Protein AF-A0A4Q1UTI8-F1 (afdb_monomer)

Radius of gyration: 22.08 Å; Cα contacts (8 Å, |Δi|>4): 426; chains: 1; bounding box: 48×39×61 Å

Organism: NCBI:txid1777866

pLDDT: mean 73.88, std 18.94, range [27.61, 97.88]

Secondary structure (DSSP, 8-state):
-PPP-EEEPPPEEEEEEEEEPPPEEEEE-SSTTSPPEEEEEEEEEEEEEEEEEEEESSBSS--EEEEETTEEP-TT-SEEEEEEEEEES-TTTTT--EEEEEEEEEEEETTEEEEEE---EEEEEEEEEEEE-SPBPGGG-S----EEEEEEEE--EEEEEPHHHHHHHHHHHHHHTTT--HHHHHSS---TTHHHHHHHHHHHHHHHHHHH-HHHHHHHHHHHHHHHT--HHHHH-----

Solvent-accessible surface area (backbone atoms only — not comparable to full-atom values): 13690 Å² total; per-residue (Å²): 135,80,77,26,39,44,43,71,51,86,70,46,75,50,74,44,79,74,47,68,54,71,79,42,78,42,81,47,55,67,31,94,90,46,76,70,41,79,35,45,33,29,42,40,31,19,37,37,40,39,38,42,36,61,47,70,44,52,48,77,78,73,41,72,48,44,25,52,67,86,40,74,62,57,84,90,50,56,61,48,79,44,78,33,56,32,28,51,57,45,86,90,55,60,83,52,72,43,81,43,78,40,64,35,37,41,48,74,55,92,60,28,46,38,38,31,37,60,58,70,24,34,32,36,58,45,42,36,36,43,30,57,74,58,66,67,35,85,93,35,72,83,80,48,55,51,56,37,74,50,77,48,79,46,67,16,24,43,78,48,67,32,68,74,43,53,54,44,29,52,51,40,48,75,76,41,61,94,75,58,51,62,46,78,74,67,72,47,87,88,58,92,61,59,62,62,54,49,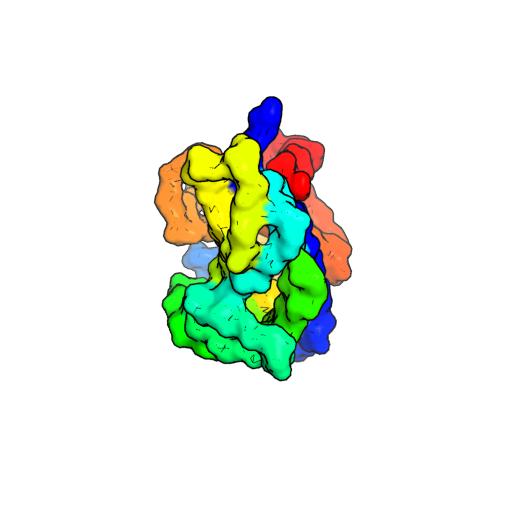44,53,54,48,46,54,54,36,56,52,22,55,78,75,39,49,70,58,24,52,52,52,49,53,49,50,32,66,74,65,75,43,53,74,62,70,63,68,60,72,87,80,129

Sequence (241 aa):
MGEAAIQFAPAQMSSTVTYTTDWEWVYATPCRMFPENSYAQRSHLKSTKVVLAALSQGYEAPGYVWTINDVAVDPEQISMEVSVNVRSGDPGLGRQFRSESITVKYRIIDNRLEFESDAPYSEFSLSVSATVSETLTAAAASTPARSVSTDVTFQNAEIEWSLSYLEKMVQCWREHIYQWTPEDMFGIPTGNGAVAVKIRQFKQLHDHLLGTNPELAETLTREVLKLGNITRDDLFAQPGL

Mean predicted aligned error: 12.44 Å

Nearest PDB structures (foldseek):
  7kzw-assembly1_A  TM=4.340E-01  e=9.675E-02  Francisella tularensis subsp. tularensis SCHU S4
  4b5z-assembly1_A  TM=3.253E-01  e=6.561E-01  Staphylococcus aureus subsp. aureus NCTC 8325
  8hdr-assembly1_G  TM=2.809E-01  e=3.358E+00  uncultured cyanophage

Foldseek 3Di:
DDAWEKDKDPKDKDKDQPDKADWDWDFDDLAPPDDTDIWIKIKGFIKMKMKIFMDTPQFDQWDKFKDKQNHTDDQVDFKDWDWWFFAAPDNVRGDGTDTDIFIK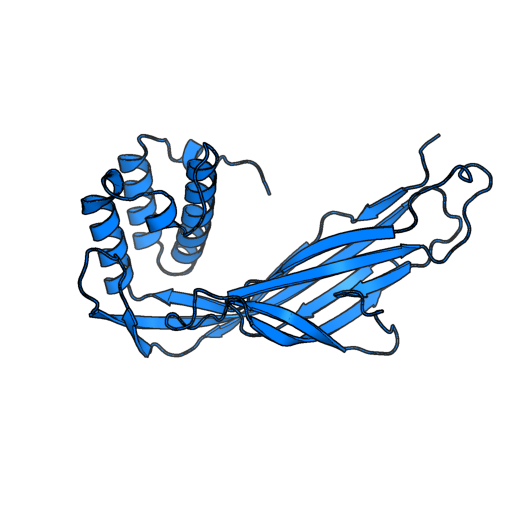GWHDDGRMIMIMGRPATQKIKIKMKIFTPGDGHPVNPPDYDRMDIDIDMDGRMDMDIDPVSLVNNLVNCVVPVVPDDLCNVPVDDDDPCSVVVVLVVLVVVLVVCVVPPNVVSVVSLVSCCVVVVHDSCRSVVDDDD

Structure (mmCIF, N/CA/C/O backbone):
data_AF-A0A4Q1UTI8-F1
#
_entry.id   AF-A0A4Q1UTI8-F1
#
loop_
_atom_site.group_PDB
_atom_site.id
_atom_site.type_symbol
_atom_site.label_atom_id
_atom_site.label_alt_id
_atom_site.label_comp_id
_atom_site.label_asym_id
_atom_site.label_entity_id
_atom_site.label_seq_id
_atom_site.pdbx_PDB_ins_code
_atom_site.Cartn_x
_atom_site.Cartn_y
_atom_site.Cartn_z
_atom_site.occupancy
_atom_site.B_iso_or_equiv
_atom_site.auth_seq_id
_atom_site.auth_comp_id
_atom_site.auth_asym_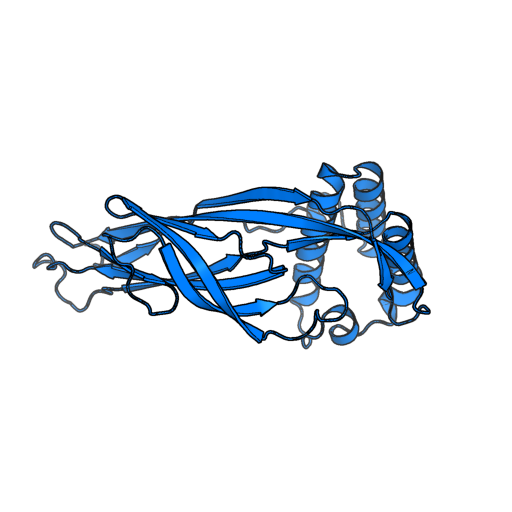id
_atom_site.auth_atom_id
_atom_site.pdbx_PDB_model_num
ATOM 1 N N . MET A 1 1 ? -9.714 20.663 30.685 1.00 40.31 1 MET A N 1
ATOM 2 C CA . MET A 1 1 ? -10.588 19.501 30.429 1.00 40.31 1 MET A CA 1
ATOM 3 C C . MET A 1 1 ? -10.583 19.307 28.926 1.00 40.31 1 MET A C 1
ATOM 5 O O . MET A 1 1 ? -10.848 20.282 28.237 1.00 40.31 1 MET A O 1
ATOM 9 N N . GLY A 1 2 ? -10.103 18.160 28.442 1.00 49.84 2 GLY A N 1
ATOM 10 C CA . GLY A 1 2 ? -9.939 17.901 27.007 1.00 49.84 2 GLY A CA 1
ATOM 11 C C . GLY A 1 2 ? -11.272 17.549 26.352 1.00 49.84 2 GLY A C 1
ATOM 12 O O . GLY A 1 2 ? -12.115 16.923 26.993 1.00 49.84 2 GLY A O 1
ATOM 13 N N . GLU A 1 3 ? -11.465 17.983 25.110 1.00 53.16 3 GLU A N 1
ATOM 14 C CA . GLU A 1 3 ? -12.600 17.587 24.274 1.00 53.16 3 GLU A CA 1
ATOM 15 C C . GLU A 1 3 ? -12.607 16.063 24.093 1.00 53.16 3 GLU A C 1
ATOM 17 O O . GLU A 1 3 ? -11.551 15.446 23.930 1.00 53.16 3 GLU A O 1
ATOM 22 N N . ALA A 1 4 ? -13.787 15.436 24.137 1.00 56.69 4 ALA A N 1
ATOM 23 C CA . ALA A 1 4 ? -13.886 14.033 23.765 1.00 56.69 4 ALA A CA 1
ATOM 24 C C . ALA A 1 4 ? -13.601 13.894 22.265 1.00 56.69 4 ALA A C 1
ATOM 26 O O . ALA A 1 4 ? -14.263 14.499 21.421 1.00 56.69 4 ALA A O 1
ATOM 27 N N . ALA A 1 5 ? -12.583 13.100 21.956 1.00 78.50 5 ALA A N 1
ATOM 28 C CA . ALA A 1 5 ? -12.058 12.922 20.616 1.00 78.50 5 ALA A CA 1
ATOM 29 C C . ALA A 1 5 ? -11.676 11.459 20.421 1.00 78.50 5 ALA A C 1
ATOM 31 O O . ALA A 1 5 ? -11.167 10.812 21.341 1.00 78.50 5 ALA A O 1
ATOM 32 N N . ILE A 1 6 ? -11.920 10.954 19.217 1.00 88.56 6 ILE A N 1
ATOM 33 C CA . ILE A 1 6 ? -11.347 9.709 18.722 1.00 88.56 6 ILE A CA 1
ATOM 34 C C . ILE A 1 6 ? -10.259 10.055 17.704 1.00 88.56 6 ILE A C 1
ATOM 36 O O . ILE A 1 6 ? -10.435 10.943 16.872 1.00 88.56 6 ILE A O 1
ATOM 40 N N . GLN A 1 7 ? -9.130 9.362 17.781 1.00 90.50 7 GLN A N 1
ATOM 41 C CA . GLN A 1 7 ? -8.026 9.492 16.837 1.00 90.50 7 GLN A CA 1
ATOM 42 C C . GLN A 1 7 ? -7.372 8.133 16.598 1.00 90.50 7 GLN A C 1
ATOM 44 O O . GLN A 1 7 ? -7.461 7.239 17.442 1.00 90.50 7 GLN A O 1
ATOM 49 N N . PHE A 1 8 ? -6.669 7.988 15.478 1.00 90.81 8 PHE A N 1
ATOM 50 C CA . PHE A 1 8 ? -5.761 6.863 15.296 1.00 90.81 8 PHE A CA 1
ATOM 51 C C . PHE A 1 8 ? -4.411 7.153 15.953 1.00 90.81 8 PHE A C 1
ATOM 53 O O . PHE A 1 8 ? -3.877 8.258 15.855 1.00 90.81 8 PHE A O 1
ATOM 60 N N . ALA A 1 9 ? -3.841 6.146 16.614 1.00 90.38 9 ALA A N 1
ATOM 61 C CA . ALA A 1 9 ? -2.404 6.117 16.855 1.00 90.38 9 ALA A CA 1
ATOM 62 C C . ALA A 1 9 ? -1.650 6.045 15.506 1.00 90.38 9 ALA A C 1
ATOM 64 O O . ALA A 1 9 ? -2.252 5.642 14.506 1.00 90.38 9 ALA A O 1
ATOM 65 N N . PRO A 1 10 ? -0.347 6.389 15.455 1.00 86.69 10 PRO A N 1
ATOM 66 C CA . PRO A 1 10 ? 0.449 6.219 14.242 1.00 86.69 10 PRO A CA 1
ATOM 67 C C . PRO A 1 10 ? 0.304 4.802 13.678 1.00 86.69 10 PRO A C 1
ATOM 69 O O . PRO A 1 10 ? 0.521 3.820 14.394 1.00 86.69 10 PRO A O 1
ATOM 72 N N . ALA A 1 11 ? -0.097 4.708 12.410 1.00 85.00 11 ALA A N 1
ATOM 73 C CA . ALA A 1 11 ? -0.292 3.432 11.739 1.00 85.00 11 ALA A CA 1
ATOM 74 C C . ALA A 1 11 ? 1.035 2.669 11.663 1.00 85.00 11 ALA A C 1
ATOM 76 O O . ALA A 1 11 ? 2.070 3.244 11.322 1.00 85.00 11 ALA A O 1
ATOM 77 N N . GLN A 1 12 ? 1.004 1.369 11.950 1.00 91.69 12 GLN A N 1
ATOM 78 C CA . GLN A 1 12 ? 2.148 0.496 11.696 1.00 91.69 12 GLN A CA 1
ATOM 79 C C . GLN A 1 12 ? 1.878 -0.286 10.420 1.00 91.69 12 GLN A C 1
ATOM 81 O O . GLN A 1 12 ? 0.837 -0.927 10.288 1.00 91.69 12 GLN A O 1
ATOM 86 N N . MET A 1 13 ? 2.821 -0.232 9.489 1.00 91.62 13 MET A N 1
ATOM 87 C CA . MET A 1 13 ? 2.717 -0.895 8.199 1.00 91.62 13 MET A CA 1
ATOM 88 C C . MET A 1 13 ? 3.995 -1.681 7.942 1.00 91.62 13 MET A C 1
ATOM 90 O O . MET A 1 13 ? 5.099 -1.175 8.151 1.00 91.62 13 MET A O 1
ATOM 94 N N . SER A 1 14 ? 3.845 -2.919 7.491 1.00 89.12 14 SER A N 1
ATOM 95 C CA . SER A 1 14 ? 4.954 -3.744 7.035 1.00 89.12 14 SER A CA 1
ATOM 96 C C . SER A 1 14 ? 4.573 -4.467 5.754 1.00 89.12 14 SER A C 1
ATOM 98 O O . SER A 1 14 ? 3.444 -4.924 5.589 1.00 89.12 14 SER A O 1
ATOM 100 N N . SER A 1 15 ? 5.536 -4.593 4.850 1.00 86.81 15 SER A N 1
ATOM 101 C CA . SER A 1 15 ? 5.366 -5.317 3.594 1.00 86.81 15 SER A CA 1
ATOM 102 C C . SER A 1 15 ? 6.456 -6.368 3.474 1.00 86.81 15 SER A C 1
ATOM 104 O O . SER A 1 15 ? 7.622 -6.098 3.756 1.00 86.81 15 SER A O 1
ATOM 106 N N . THR A 1 16 ? 6.077 -7.571 3.060 1.00 88.75 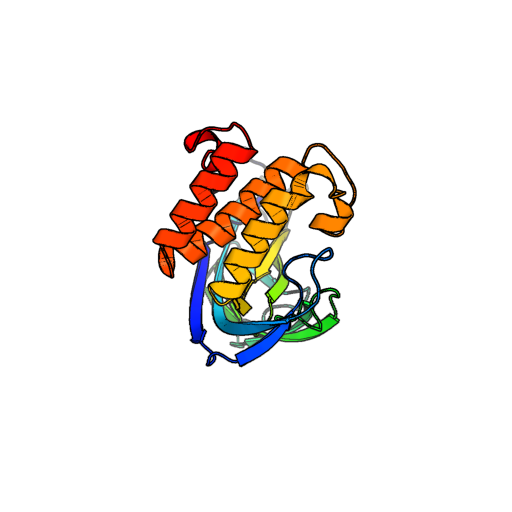16 THR A N 1
ATOM 107 C CA . THR A 1 16 ? 6.994 -8.698 2.860 1.00 88.75 16 THR A CA 1
ATOM 108 C C . THR A 1 16 ? 6.835 -9.216 1.445 1.00 88.75 16 THR A C 1
ATOM 110 O O . THR A 1 16 ? 5.713 -9.476 1.017 1.00 88.75 16 THR A O 1
ATOM 113 N N . VAL A 1 17 ? 7.944 -9.386 0.722 1.00 88.00 17 VAL A N 1
ATOM 114 C CA . VAL A 1 17 ? 7.928 -10.051 -0.587 1.00 88.00 17 VAL A CA 1
ATOM 115 C C . VAL A 1 17 ? 7.545 -11.512 -0.374 1.00 88.00 17 VAL A C 1
ATOM 117 O O . VAL A 1 17 ? 8.251 -12.250 0.311 1.00 88.00 17 VAL A O 1
ATOM 120 N N . THR A 1 18 ? 6.414 -11.918 -0.938 1.00 91.12 18 THR A N 1
ATOM 121 C CA . THR A 1 18 ? 5.892 -13.287 -0.854 1.00 91.12 18 THR A CA 1
ATOM 122 C C . THR A 1 18 ? 6.315 -14.116 -2.054 1.00 91.12 18 THR A C 1
ATOM 124 O O . THR A 1 18 ? 6.540 -15.318 -1.927 1.00 91.12 18 THR A O 1
ATOM 127 N N . TYR A 1 19 ? 6.452 -13.479 -3.217 1.00 88.00 19 TYR A N 1
ATOM 128 C CA . TYR A 1 19 ? 6.827 -14.141 -4.455 1.00 88.00 19 TYR A CA 1
ATOM 129 C C . TYR A 1 19 ? 7.576 -13.182 -5.378 1.00 88.00 19 TYR A C 1
ATOM 131 O O . TYR A 1 19 ? 7.309 -11.984 -5.407 1.00 88.00 19 TYR A O 1
ATOM 139 N N . THR A 1 20 ? 8.530 -13.709 -6.137 1.00 86.69 20 THR A N 1
ATOM 140 C CA . THR A 1 20 ? 9.220 -12.979 -7.204 1.00 86.69 20 THR A CA 1
ATOM 141 C C . THR A 1 20 ? 9.086 -13.797 -8.476 1.00 86.69 20 THR A C 1
ATOM 143 O O . THR A 1 20 ? 9.410 -14.984 -8.465 1.00 86.69 20 THR A O 1
ATOM 146 N N . THR A 1 21 ? 8.574 -13.182 -9.542 1.00 83.62 21 THR A N 1
ATOM 147 C CA . THR A 1 21 ? 8.450 -13.853 -10.839 1.00 83.62 21 THR A CA 1
ATOM 148 C C . THR A 1 21 ? 9.828 -14.081 -11.453 1.00 83.62 21 THR A C 1
ATOM 150 O O . THR A 1 21 ? 10.804 -13.403 -11.116 1.00 83.62 21 THR A O 1
ATOM 153 N N . ASP A 1 22 ? 9.896 -14.998 -12.413 1.00 88.88 22 ASP A N 1
ATOM 154 C CA . ASP A 1 22 ? 11.052 -15.077 -13.296 1.00 88.88 22 ASP A CA 1
ATOM 155 C C . ASP A 1 22 ? 11.183 -13.799 -14.136 1.00 88.88 22 ASP A C 1
ATOM 157 O O . ASP A 1 22 ? 10.235 -13.021 -14.290 1.00 88.88 22 ASP A O 1
ATOM 161 N N . TRP A 1 23 ? 12.385 -13.592 -14.672 1.00 88.62 23 TRP A N 1
ATOM 162 C CA . TRP A 1 23 ? 12.628 -12.548 -15.658 1.00 88.62 23 TRP A CA 1
ATOM 163 C C . TRP A 1 23 ? 11.864 -12.853 -16.946 1.00 88.62 23 TRP A C 1
ATOM 165 O O . TRP A 1 23 ? 12.050 -13.907 -17.556 1.00 88.62 23 TRP A O 1
ATOM 175 N N . GLU A 1 24 ? 11.069 -11.895 -17.396 1.00 87.25 24 GLU A N 1
ATOM 176 C CA . GLU A 1 24 ? 10.351 -11.928 -18.663 1.00 87.25 24 GLU A CA 1
ATOM 177 C C . GLU A 1 24 ? 10.767 -10.756 -19.548 1.00 87.25 24 GLU A C 1
ATOM 179 O O . GLU A 1 24 ? 11.116 -9.683 -19.060 1.00 87.25 24 GLU A O 1
ATOM 184 N N . TRP A 1 25 ? 10.736 -10.960 -20.861 1.00 88.19 25 TRP A N 1
ATOM 185 C CA . TRP A 1 25 ? 11.043 -9.916 -21.832 1.00 88.19 25 TRP A CA 1
ATOM 186 C C . TRP A 1 25 ? 9.760 -9.233 -22.279 1.00 88.19 25 TRP A C 1
ATOM 188 O O . TRP A 1 25 ? 8.865 -9.884 -22.816 1.00 88.19 25 TRP A O 1
ATOM 198 N N . VAL A 1 26 ? 9.702 -7.917 -22.101 1.00 80.88 26 VAL A N 1
ATOM 199 C CA . VAL A 1 26 ? 8.565 -7.089 -22.501 1.00 80.88 26 VAL A CA 1
ATOM 200 C C . VAL A 1 26 ? 9.033 -5.926 -23.362 1.00 80.88 26 VAL A C 1
ATOM 202 O O . VAL A 1 26 ? 10.144 -5.413 -23.208 1.00 80.88 26 VAL A O 1
ATOM 205 N N . TYR A 1 27 ? 8.170 -5.502 -24.280 1.00 82.75 27 TYR A N 1
ATOM 206 C CA . TYR A 1 27 ? 8.381 -4.268 -25.021 1.00 82.75 27 TYR A CA 1
ATOM 207 C C . TYR A 1 27 ? 8.011 -3.088 -24.130 1.00 82.75 27 TYR A C 1
ATOM 209 O O . TYR A 1 27 ? 6.902 -3.015 -23.604 1.00 82.75 27 TYR A O 1
ATOM 217 N N . ALA A 1 28 ? 8.971 -2.196 -23.916 1.00 75.56 28 ALA A N 1
ATOM 218 C CA . ALA A 1 28 ? 8.796 -1.033 -23.067 1.00 75.56 28 ALA A CA 1
ATOM 219 C C . ALA A 1 28 ? 9.581 0.158 -23.609 1.00 75.56 28 ALA A C 1
ATOM 221 O O . ALA A 1 28 ? 10.570 0.018 -24.337 1.00 75.56 28 ALA A O 1
ATOM 222 N N . THR A 1 29 ? 9.145 1.353 -23.217 1.00 77.88 29 THR A N 1
ATOM 223 C CA . THR A 1 29 ? 9.814 2.596 -23.581 1.00 77.88 29 THR A CA 1
ATOM 224 C C . THR A 1 29 ? 10.302 3.313 -22.318 1.00 77.88 29 THR A C 1
ATOM 226 O O . THR A 1 29 ? 9.525 4.017 -21.672 1.00 77.88 29 THR A O 1
ATOM 229 N N . PRO A 1 30 ? 11.591 3.170 -21.936 1.00 67.12 30 PRO A N 1
ATOM 230 C CA . PRO A 1 30 ? 12.158 3.880 -20.780 1.00 67.12 30 PRO A CA 1
ATOM 231 C C . PRO A 1 30 ? 12.111 5.410 -20.945 1.00 67.12 30 PRO A C 1
ATOM 233 O O . PRO A 1 30 ? 12.319 6.165 -20.000 1.00 67.12 30 PRO A O 1
ATOM 236 N N . CYS A 1 31 ? 11.845 5.876 -22.166 1.00 68.06 31 CYS A N 1
ATOM 237 C CA . CYS A 1 31 ? 11.763 7.268 -22.564 1.00 68.06 31 CYS A CA 1
ATOM 238 C C . CYS A 1 31 ? 10.750 7.396 -23.698 1.00 68.06 31 CYS A C 1
ATOM 240 O O . C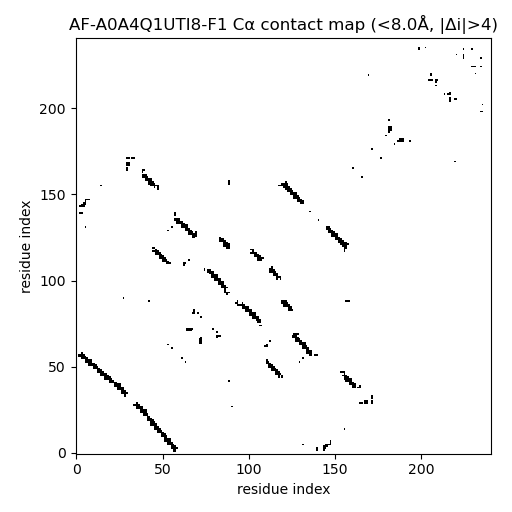YS A 1 31 ? 10.852 6.650 -24.665 1.00 68.06 31 CYS A O 1
ATOM 242 N N . ARG A 1 32 ? 9.821 8.358 -23.667 1.00 67.88 32 ARG A N 1
ATOM 243 C CA . ARG A 1 32 ? 8.911 8.582 -24.815 1.00 67.88 32 ARG A CA 1
ATOM 244 C C . ARG A 1 32 ? 9.637 9.026 -26.093 1.00 67.88 32 ARG A C 1
ATOM 246 O O . ARG A 1 32 ? 9.096 8.869 -27.178 1.00 67.88 32 ARG A O 1
ATOM 253 N N . MET A 1 33 ? 10.839 9.589 -25.950 1.00 67.44 33 MET A N 1
ATOM 254 C CA . MET A 1 33 ? 11.682 10.036 -27.066 1.00 67.44 33 MET A CA 1
ATOM 255 C C . MET A 1 33 ? 12.483 8.896 -27.699 1.00 67.44 33 MET A C 1
ATOM 257 O O . MET A 1 33 ? 13.022 9.063 -28.792 1.00 67.44 33 MET A O 1
ATOM 261 N N . PHE A 1 34 ? 12.605 7.759 -27.011 1.00 75.75 34 PHE A N 1
ATOM 262 C CA . PHE A 1 34 ? 13.333 6.604 -27.519 1.00 75.75 34 PHE A CA 1
ATOM 263 C C . PHE A 1 34 ? 12.361 5.633 -28.184 1.00 75.75 34 PHE A C 1
ATOM 265 O O . PHE A 1 34 ? 11.196 5.571 -27.791 1.00 75.75 34 PHE A O 1
ATOM 272 N N . PRO A 1 35 ? 12.816 4.876 -29.196 1.00 78.56 35 PRO A N 1
ATOM 273 C CA . PRO A 1 35 ? 12.015 3.790 -29.728 1.00 78.56 35 PRO A CA 1
ATOM 274 C C . PRO A 1 35 ? 11.764 2.746 -28.637 1.00 78.56 35 PRO A C 1
ATOM 276 O O . PRO A 1 35 ? 12.634 2.472 -27.803 1.00 78.56 35 PRO A O 1
ATOM 279 N N . GLU A 1 36 ? 10.581 2.141 -28.687 1.00 82.31 36 GLU A N 1
ATOM 280 C CA . GLU A 1 36 ? 10.262 0.973 -27.879 1.00 82.31 36 GLU A CA 1
ATOM 281 C C . GLU A 1 36 ? 11.256 -0.155 -28.184 1.00 82.31 36 GLU A C 1
ATOM 283 O O . GLU A 1 36 ? 11.641 -0.380 -29.336 1.00 82.31 36 GLU A O 1
ATOM 288 N N . ASN A 1 37 ? 11.704 -0.849 -27.141 1.00 85.19 37 ASN A N 1
ATOM 289 C CA . ASN A 1 37 ? 12.629 -1.966 -27.275 1.00 85.19 37 ASN A CA 1
ATOM 290 C C . ASN A 1 37 ? 12.273 -3.062 -26.267 1.00 85.19 37 ASN A C 1
ATOM 292 O O . ASN A 1 37 ? 11.485 -2.842 -25.347 1.00 85.19 37 ASN A O 1
ATOM 296 N N . SER A 1 38 ? 12.843 -4.246 -26.463 1.00 89.88 38 SER A N 1
ATOM 297 C CA . SER A 1 38 ? 12.668 -5.372 -25.558 1.00 89.88 38 SER A CA 1
ATOM 298 C C . SER A 1 38 ? 13.607 -5.237 -24.365 1.00 89.88 38 SER A C 1
ATOM 300 O O . SER A 1 38 ? 14.824 -5.111 -24.529 1.00 89.88 38 SER A O 1
ATOM 302 N N . TYR A 1 39 ? 13.036 -5.281 -23.168 1.00 83.62 39 TYR A N 1
ATOM 303 C CA . TYR A 1 39 ? 13.761 -5.244 -21.909 1.00 83.62 39 TYR A CA 1
ATOM 304 C C . TYR A 1 39 ? 13.253 -6.338 -20.986 1.00 83.62 39 TYR A C 1
ATOM 306 O O . TYR A 1 39 ? 12.069 -6.669 -20.996 1.00 83.62 39 TYR A O 1
ATOM 314 N N . ALA A 1 40 ? 14.148 -6.887 -20.170 1.00 83.31 40 ALA A N 1
ATOM 315 C CA . ALA A 1 40 ? 13.734 -7.839 -19.157 1.00 83.31 40 ALA A CA 1
ATOM 316 C C . ALA A 1 40 ? 13.157 -7.105 -17.934 1.00 83.31 40 ALA A C 1
ATOM 318 O O . ALA A 1 40 ? 13.707 -6.080 -17.513 1.00 83.31 40 ALA A O 1
ATOM 319 N N . GLN A 1 41 ? 12.080 -7.643 -17.369 1.00 79.94 41 GLN A N 1
ATOM 320 C CA . GLN A 1 41 ? 11.488 -7.250 -16.093 1.00 79.94 41 GLN A CA 1
ATOM 321 C C . GLN A 1 41 ? 11.153 -8.486 -15.252 1.00 79.94 41 GLN A C 1
ATOM 323 O O . GLN A 1 41 ? 11.069 -9.593 -15.776 1.00 79.94 41 GLN A O 1
ATOM 328 N N . ARG A 1 42 ? 10.917 -8.298 -13.959 1.00 78.38 42 ARG A N 1
ATOM 329 C CA . ARG A 1 42 ? 10.239 -9.264 -13.090 1.00 78.38 42 ARG A CA 1
ATOM 330 C C . ARG A 1 42 ? 9.398 -8.516 -12.067 1.00 78.38 42 ARG A C 1
ATOM 332 O O . ARG A 1 42 ? 9.644 -7.345 -11.799 1.00 78.38 42 ARG A O 1
ATOM 339 N N . SER A 1 43 ? 8.417 -9.184 -11.481 1.00 78.88 43 SER A N 1
ATOM 340 C CA . SER A 1 43 ? 7.558 -8.603 -10.455 1.00 78.88 43 SER A CA 1
ATOM 341 C C . SER A 1 43 ? 7.857 -9.193 -9.083 1.00 78.88 43 SER A C 1
ATOM 343 O O . SER A 1 43 ? 7.949 -10.411 -8.926 1.00 78.88 43 SER A O 1
ATOM 345 N N . HIS A 1 44 ? 7.942 -8.330 -8.077 1.00 79.38 44 HIS A N 1
ATOM 346 C CA . HIS A 1 44 ? 7.923 -8.694 -6.666 1.00 79.38 44 HIS A CA 1
ATOM 347 C C . HIS A 1 44 ? 6.514 -8.493 -6.134 1.00 79.38 44 HIS A C 1
ATOM 349 O O . HIS A 1 44 ? 6.037 -7.362 -5.999 1.00 79.38 44 HIS A O 1
ATOM 355 N N . LEU A 1 45 ? 5.856 -9.604 -5.830 1.00 85.38 45 LEU A N 1
ATOM 356 C CA . LEU A 1 45 ? 4.562 -9.606 -5.176 1.00 85.38 45 LEU A CA 1
ATOM 357 C C . LEU A 1 45 ? 4.778 -9.586 -3.667 1.00 85.38 45 LEU A C 1
ATOM 359 O O . LEU A 1 45 ? 5.632 -10.303 -3.135 1.00 85.38 45 LEU A O 1
ATOM 363 N N . LYS A 1 46 ? 4.022 -8.737 -2.983 1.00 86.19 46 LYS A N 1
ATOM 364 C CA . LYS A 1 46 ? 4.131 -8.506 -1.548 1.00 86.19 46 LYS A CA 1
ATOM 365 C C . LYS A 1 46 ? 2.803 -8.800 -0.872 1.00 86.19 46 LYS A C 1
ATOM 367 O O . LYS A 1 46 ? 1.740 -8.544 -1.431 1.00 86.19 46 LYS A O 1
ATOM 372 N N . SER A 1 47 ? 2.892 -9.270 0.364 1.00 92.81 47 SER A N 1
ATOM 373 C CA . SER A 1 47 ? 1.807 -9.127 1.323 1.00 92.81 47 SER A CA 1
ATOM 374 C C . SER A 1 47 ? 2.112 -7.939 2.221 1.00 92.81 47 SER A C 1
ATOM 376 O O . SER A 1 47 ? 3.239 -7.791 2.710 1.00 92.81 47 SER A O 1
ATOM 378 N N . THR A 1 48 ? 1.116 -7.087 2.421 1.00 93.00 48 THR A N 1
ATOM 379 C CA . THR A 1 48 ? 1.227 -5.906 3.270 1.00 93.00 48 THR A CA 1
ATOM 380 C C . THR A 1 48 ? 0.264 -6.030 4.429 1.00 93.00 48 THR A C 1
ATOM 382 O O . THR A 1 48 ? -0.941 -6.182 4.227 1.00 93.00 48 THR A O 1
ATOM 385 N N . LYS A 1 49 ? 0.806 -5.913 5.640 1.00 97.25 49 LYS A N 1
ATOM 386 C CA . LYS A 1 49 ? 0.069 -5.890 6.895 1.00 97.25 49 LYS A CA 1
ATOM 387 C C . LYS A 1 49 ? 0.029 -4.470 7.446 1.00 97.25 49 LYS A C 1
ATOM 389 O O . LYS A 1 49 ? 1.041 -3.770 7.485 1.00 97.25 49 LYS A O 1
ATOM 394 N N . VAL A 1 50 ? -1.143 -4.080 7.922 1.00 96.94 50 VAL A N 1
ATOM 395 C CA . VAL A 1 50 ? -1.421 -2.786 8.534 1.00 96.94 50 VAL A CA 1
ATOM 396 C C . VAL A 1 50 ? -2.030 -3.014 9.909 1.00 96.94 50 VAL A C 1
ATOM 398 O O . VAL A 1 50 ? -2.857 -3.904 10.115 1.00 96.94 50 VAL A O 1
ATOM 401 N N . VAL A 1 51 ? -1.614 -2.191 10.862 1.00 96.94 51 VAL A N 1
ATOM 402 C CA . VAL A 1 51 ? -2.133 -2.174 12.221 1.00 96.94 51 VAL A CA 1
ATOM 403 C C . VAL A 1 51 ? -2.577 -0.755 12.548 1.00 96.94 51 VAL A C 1
ATOM 405 O O . VAL A 1 51 ? -1.763 0.173 12.568 1.00 96.94 51 VAL A O 1
ATOM 408 N N . LEU A 1 52 ? -3.871 -0.600 12.822 1.00 96.25 52 LEU A N 1
ATOM 409 C CA . LEU A 1 52 ? -4.480 0.648 13.273 1.00 96.25 52 LEU A CA 1
ATOM 410 C C . LEU A 1 52 ? -5.020 0.467 14.686 1.00 96.25 52 LEU A C 1
ATOM 412 O O . LEU A 1 52 ? -5.691 -0.520 14.976 1.00 96.25 52 LEU A O 1
ATOM 416 N N . ALA A 1 53 ? -4.748 1.431 15.562 1.00 95.69 53 ALA A N 1
ATOM 417 C CA . ALA A 1 53 ? -5.296 1.461 16.913 1.00 95.69 53 ALA A CA 1
ATOM 418 C C . ALA A 1 53 ? -6.102 2.744 17.113 1.00 95.69 53 ALA A C 1
ATOM 420 O O . ALA A 1 53 ? -5.583 3.844 16.906 1.00 95.69 53 ALA A O 1
ATOM 421 N N . ALA A 1 54 ? -7.364 2.599 17.510 1.00 93.19 54 ALA A N 1
ATOM 422 C CA . ALA A 1 54 ? -8.228 3.717 17.850 1.00 93.19 54 ALA A CA 1
ATOM 423 C C . ALA A 1 54 ? -8.003 4.120 19.313 1.00 93.19 54 ALA A C 1
ATOM 425 O O . ALA A 1 54 ? -7.935 3.277 20.206 1.00 93.19 54 ALA A O 1
ATOM 426 N N . LEU A 1 55 ? -7.875 5.418 19.564 1.00 90.75 55 LEU A N 1
ATOM 427 C CA . LEU A 1 55 ? -7.739 5.995 20.896 1.00 90.75 55 LEU A CA 1
ATOM 428 C C . LEU A 1 55 ? -8.875 6.985 21.097 1.00 90.75 55 LEU A C 1
ATOM 430 O O . LEU A 1 55 ? -9.034 7.904 20.296 1.00 90.75 55 LEU A O 1
ATOM 434 N N . SER A 1 56 ? -9.646 6.819 22.167 1.00 87.81 56 SER A N 1
ATOM 435 C CA . SER A 1 56 ? -10.757 7.714 22.488 1.00 87.81 56 SER A CA 1
ATOM 436 C C . SER A 1 56 ? -10.610 8.310 23.883 1.00 87.81 56 SER A C 1
ATOM 438 O O . SER A 1 56 ? -10.356 7.587 24.845 1.00 87.81 56 SER A O 1
ATOM 440 N N . GLN A 1 57 ? -10.813 9.620 24.002 1.00 83.44 57 GLN A N 1
ATOM 441 C CA . GLN A 1 57 ? -10.828 10.339 25.279 1.00 83.44 57 GLN A CA 1
ATOM 442 C C . GLN A 1 57 ? -12.261 10.731 25.656 1.00 83.44 57 GLN A C 1
ATOM 444 O O . GLN A 1 57 ? -13.049 11.094 24.788 1.00 83.44 57 GLN A O 1
ATOM 449 N N . GLY A 1 58 ? -12.600 10.664 26.948 1.00 79.12 58 GLY A N 1
ATOM 450 C CA . GLY A 1 58 ? -13.913 11.075 27.473 1.00 79.12 58 GLY A CA 1
ATOM 451 C C . GLY A 1 58 ? -15.030 10.019 27.419 1.00 79.12 58 GLY A C 1
ATOM 452 O O . GLY A 1 58 ? -16.172 10.342 27.755 1.00 79.12 58 GLY A O 1
ATOM 453 N N . TYR A 1 59 ? -14.704 8.775 27.051 1.00 78.38 59 TYR A N 1
ATOM 454 C CA . TYR A 1 59 ? -15.603 7.611 27.057 1.00 78.38 59 TYR A CA 1
ATOM 455 C C . TYR A 1 59 ? -15.308 6.701 28.257 1.00 78.38 59 TYR A C 1
ATOM 457 O O . TYR A 1 59 ? -14.148 6.579 28.651 1.00 78.38 59 TYR A O 1
ATOM 465 N N . GLU A 1 60 ? -16.341 6.085 28.838 1.00 76.88 60 GLU A N 1
ATOM 466 C CA . GLU A 1 60 ? -16.214 5.308 30.085 1.00 76.88 60 GLU A CA 1
ATOM 467 C C . GLU A 1 60 ? -15.590 3.917 29.881 1.00 76.88 60 GLU A C 1
ATOM 469 O O . GLU A 1 60 ? -14.740 3.531 30.683 1.00 76.88 60 GLU A O 1
ATOM 474 N N . ALA A 1 61 ? -15.941 3.188 28.814 1.00 80.19 61 ALA A N 1
ATOM 475 C CA . ALA A 1 61 ? -15.391 1.855 28.530 1.00 80.19 61 ALA A CA 1
ATOM 476 C C . ALA A 1 61 ? -15.240 1.558 27.015 1.00 80.19 61 ALA A C 1
ATOM 478 O O . ALA A 1 61 ? -15.589 0.483 26.554 1.00 80.19 61 ALA A O 1
ATOM 479 N N . PRO A 1 62 ? -14.667 2.473 26.216 1.00 82.56 62 PRO A N 1
ATOM 480 C CA . PRO A 1 62 ? -14.863 2.548 24.765 1.00 82.56 62 PRO A CA 1
ATOM 481 C C . PRO 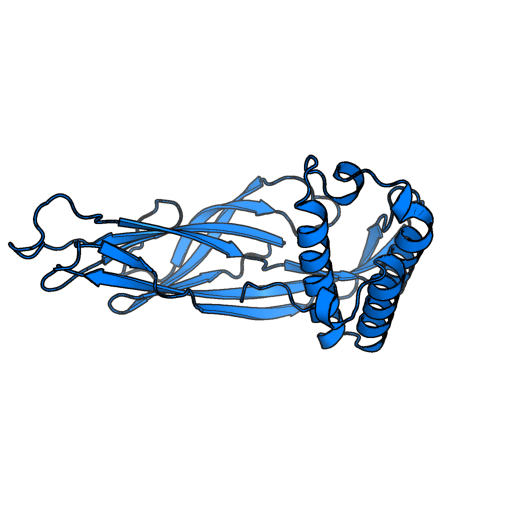A 1 62 ? -14.772 1.213 24.000 1.00 82.56 62 PRO A C 1
ATOM 483 O O . PRO A 1 62 ? -13.707 0.605 23.900 1.00 82.56 62 PRO A O 1
ATOM 486 N N . GLY A 1 63 ? -15.885 0.836 23.368 1.00 87.56 63 GLY A N 1
ATOM 487 C CA . GLY A 1 63 ? -15.956 -0.164 22.303 1.00 87.56 63 GLY A CA 1
ATOM 488 C C . GLY A 1 63 ? -15.869 0.480 20.918 1.00 87.56 63 GLY A C 1
ATOM 489 O O . GLY A 1 63 ? -16.249 1.641 20.743 1.00 87.56 63 GLY A O 1
ATOM 490 N N . TYR A 1 64 ? -15.382 -0.268 19.924 1.00 91.38 64 TYR A N 1
ATOM 491 C CA . TYR A 1 64 ? -15.181 0.235 18.562 1.00 91.38 64 TYR A CA 1
ATOM 492 C C . TYR A 1 64 ? -15.853 -0.656 17.522 1.00 91.38 64 TYR A C 1
ATOM 494 O O . TYR A 1 64 ? -15.687 -1.874 17.523 1.00 91.38 64 TYR A O 1
ATOM 502 N N . VAL A 1 65 ? -16.564 -0.023 16.595 1.00 93.19 65 VAL A N 1
ATOM 503 C CA . VAL A 1 65 ? -17.029 -0.626 15.347 1.00 93.19 65 VAL A CA 1
ATOM 504 C C . VAL A 1 65 ? -16.086 -0.183 14.240 1.00 93.19 65 VAL A C 1
ATOM 506 O O . VAL A 1 65 ? -15.871 1.015 14.051 1.00 93.19 65 VAL A O 1
ATOM 509 N N . TRP A 1 66 ? -15.529 -1.150 13.521 1.00 96.06 66 TRP A N 1
ATOM 510 C CA . TRP A 1 66 ? -14.591 -0.916 12.430 1.00 96.06 66 TRP A CA 1
ATOM 511 C C . TRP A 1 66 ? -15.276 -1.081 11.078 1.00 96.06 66 TRP A C 1
ATOM 513 O O . TRP A 1 66 ? -16.118 -1.964 10.910 1.00 96.06 66 TRP A O 1
ATOM 523 N N . THR A 1 67 ? -14.883 -0.267 10.103 1.00 96.56 67 THR A N 1
ATOM 524 C CA . THR A 1 67 ? -15.282 -0.440 8.702 1.00 96.56 67 THR A CA 1
ATOM 525 C C . THR A 1 67 ? -14.065 -0.382 7.789 1.00 96.56 67 THR A C 1
ATOM 527 O O . THR A 1 67 ? -13.163 0.425 8.018 1.00 96.56 67 THR A O 1
ATOM 530 N N . ILE A 1 68 ? -14.071 -1.179 6.721 1.00 96.44 68 ILE A N 1
ATOM 531 C CA . ILE A 1 68 ? -13.125 -1.088 5.599 1.00 96.44 68 ILE A CA 1
ATOM 532 C C . ILE A 1 68 ? -13.947 -0.838 4.331 1.00 96.44 68 ILE A C 1
ATOM 534 O O . ILE A 1 68 ? -14.845 -1.618 4.024 1.00 96.44 68 ILE A O 1
ATOM 538 N N . ASN A 1 69 ? -13.662 0.251 3.615 1.00 93.62 69 ASN A N 1
ATOM 539 C CA . ASN A 1 69 ? -14.438 0.743 2.469 1.00 93.62 69 ASN A CA 1
ATOM 540 C C . ASN A 1 69 ? -15.948 0.757 2.745 1.00 93.62 69 ASN A C 1
ATOM 542 O O . ASN A 1 69 ? -16.734 0.188 1.993 1.00 93.62 69 ASN A O 1
ATOM 546 N N . ASP A 1 70 ? -16.332 1.362 3.872 1.00 89.38 70 ASP A N 1
ATOM 547 C CA . ASP A 1 70 ? -17.719 1.465 4.351 1.00 89.38 70 ASP A CA 1
ATOM 548 C C . ASP A 1 70 ? -18.424 0.126 4.649 1.00 89.38 70 ASP A C 1
ATOM 550 O O . ASP A 1 70 ? -19.593 0.108 5.038 1.00 89.38 70 ASP A O 1
ATOM 554 N N . VAL A 1 71 ? -17.722 -1.006 4.547 1.00 93.81 71 VAL A N 1
ATOM 555 C CA . VAL A 1 71 ? -18.233 -2.321 4.938 1.00 93.81 71 VAL A CA 1
ATOM 556 C C . VAL A 1 71 ? -17.831 -2.599 6.382 1.00 93.81 71 VAL A C 1
ATOM 558 O O . VAL A 1 71 ? -16.653 -2.528 6.736 1.00 93.81 71 VAL A O 1
ATOM 561 N N . ALA A 1 72 ? -18.815 -2.906 7.229 1.00 93.75 72 ALA A N 1
ATOM 562 C CA . ALA A 1 72 ? -18.576 -3.252 8.625 1.00 93.75 72 ALA A CA 1
ATOM 563 C C . ALA A 1 72 ? -17.729 -4.526 8.736 1.00 93.75 72 ALA A C 1
ATOM 565 O O . ALA A 1 72 ? -18.014 -5.537 8.095 1.00 93.75 72 ALA A O 1
ATOM 566 N N . VAL A 1 73 ? -16.693 -4.456 9.565 1.00 94.88 73 VAL A N 1
ATOM 567 C CA . VAL A 1 73 ? -15.833 -5.592 9.888 1.00 94.88 73 VAL A CA 1
ATOM 568 C C . VAL A 1 73 ? -16.574 -6.475 10.887 1.00 94.88 73 VAL A C 1
ATOM 570 O O . VAL A 1 73 ? -16.965 -6.006 11.956 1.00 94.88 73 VAL A O 1
ATOM 573 N N . ASP A 1 74 ? -16.765 -7.744 10.541 1.00 93.56 74 ASP A N 1
ATOM 574 C CA . ASP A 1 74 ? -17.416 -8.733 11.398 1.00 93.56 74 ASP A CA 1
ATOM 575 C C . ASP A 1 74 ? -16.368 -9.393 12.313 1.00 93.56 74 ASP A C 1
ATOM 577 O O . ASP A 1 74 ? -15.489 -10.095 11.811 1.00 93.56 74 ASP A O 1
ATOM 581 N N . PRO A 1 75 ? -16.424 -9.209 13.646 1.00 90.81 75 PRO A N 1
ATOM 582 C CA . PRO A 1 75 ? -15.449 -9.802 14.562 1.00 90.81 75 PRO A CA 1
ATOM 583 C C . PRO A 1 75 ? -15.397 -11.338 14.530 1.00 90.81 75 PRO A C 1
ATOM 585 O O . PRO A 1 75 ? -14.411 -11.913 14.994 1.00 90.81 75 PRO A O 1
ATOM 588 N N . GLU A 1 76 ? -16.442 -12.003 14.025 1.00 92.56 76 GLU A N 1
ATOM 589 C CA . GLU A 1 76 ? -16.518 -13.465 13.925 1.00 92.56 76 GLU A CA 1
ATOM 590 C C . GLU A 1 76 ? -15.863 -14.013 12.645 1.00 92.56 76 GLU A C 1
ATOM 592 O O . GLU A 1 76 ? -15.611 -15.217 12.536 1.00 92.56 76 GLU A O 1
ATOM 597 N N . GLN A 1 77 ? -15.545 -13.142 11.685 1.00 93.62 77 GLN A N 1
ATOM 598 C CA . GLN A 1 77 ? -14.886 -13.496 10.431 1.00 93.62 77 GLN A CA 1
ATOM 599 C C . GLN A 1 77 ? -13.389 -13.167 10.463 1.00 93.62 77 GLN A C 1
ATOM 601 O O . GLN A 1 77 ? -12.889 -12.425 11.305 1.00 93.62 77 GLN A O 1
ATOM 606 N N . ILE A 1 78 ? -12.652 -13.753 9.517 1.00 94.56 78 ILE A N 1
ATOM 607 C CA . ILE A 1 78 ? -11.196 -13.572 9.375 1.00 94.56 78 ILE A CA 1
ATOM 608 C C . ILE A 1 78 ? -10.802 -12.887 8.063 1.00 94.56 78 ILE A C 1
ATOM 610 O O . ILE A 1 78 ? -9.623 -12.625 7.820 1.00 94.56 78 ILE A O 1
ATOM 614 N N . SER A 1 79 ? -11.774 -12.637 7.187 1.00 96.75 79 SER A N 1
ATOM 615 C CA . SER A 1 79 ? -11.561 -12.015 5.885 1.00 96.75 79 SER A CA 1
ATOM 616 C C . SER A 1 79 ? -12.845 -11.408 5.339 1.00 96.75 79 SER A C 1
ATOM 618 O O . SER A 1 79 ? -13.933 -11.875 5.663 1.00 96.75 79 SER A O 1
ATOM 620 N N . MET A 1 80 ? -12.712 -10.418 4.463 1.00 96.31 80 MET A N 1
ATOM 621 C CA . MET A 1 80 ? -13.808 -9.818 3.703 1.00 96.31 80 MET A CA 1
ATOM 622 C C . MET A 1 80 ? -13.374 -9.527 2.270 1.00 96.31 80 MET A C 1
ATOM 624 O O . MET A 1 80 ? -12.193 -9.304 2.007 1.00 96.31 80 MET A O 1
ATOM 628 N N . GLU A 1 81 ? -14.348 -9.48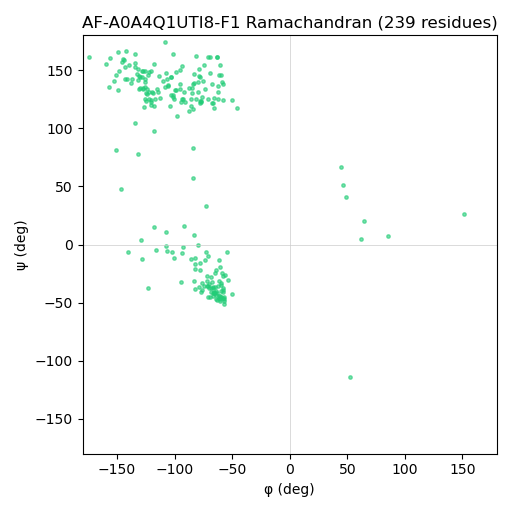8 1.369 1.00 96.25 81 GLU A N 1
ATOM 629 C CA . GLU A 1 81 ? -14.184 -8.952 0.021 1.00 96.25 81 GLU A CA 1
ATOM 630 C C . GLU A 1 81 ? -14.560 -7.472 0.019 1.00 96.25 81 GLU A C 1
ATOM 632 O O . GLU A 1 81 ? -15.616 -7.093 0.533 1.00 96.25 81 GLU A O 1
ATOM 637 N N . VAL A 1 82 ? -13.706 -6.636 -0.566 1.00 94.50 82 VAL A N 1
ATOM 638 C CA . VAL A 1 82 ? -13.957 -5.201 -0.724 1.00 94.50 82 VAL A CA 1
ATOM 639 C C . VAL A 1 82 ? -13.712 -4.781 -2.163 1.00 94.50 82 VAL A C 1
ATOM 641 O O . VAL A 1 82 ? -12.702 -5.135 -2.770 1.00 94.50 82 VAL A O 1
ATOM 644 N N . SER A 1 83 ? -14.632 -3.984 -2.700 1.00 94.06 83 SER A N 1
ATOM 645 C CA . SER A 1 83 ? -14.449 -3.347 -4.000 1.00 94.06 83 SER A CA 1
ATOM 646 C C . SER A 1 83 ? -13.522 -2.146 -3.850 1.00 94.06 83 SER A C 1
ATOM 648 O O . SER A 1 83 ? -13.791 -1.232 -3.064 1.00 94.06 83 SER A O 1
ATOM 650 N N . VAL A 1 84 ? -12.434 -2.132 -4.615 1.00 91.44 84 VAL A N 1
ATOM 651 C CA . VAL A 1 84 ? -11.429 -1.064 -4.599 1.00 91.44 84 VAL A CA 1
ATOM 652 C C . VAL A 1 84 ? -11.066 -0.666 -6.024 1.00 91.44 84 VAL A C 1
ATOM 654 O O . VAL A 1 84 ? -11.199 -1.450 -6.962 1.00 91.44 84 VAL A O 1
ATOM 657 N N . ASN A 1 85 ? -10.572 0.556 -6.192 1.00 87.88 85 ASN A N 1
ATOM 658 C CA . ASN A 1 85 ? -9.923 0.959 -7.431 1.00 87.88 85 ASN A CA 1
ATOM 659 C C . ASN A 1 85 ? -8.456 0.526 -7.381 1.00 87.88 85 ASN A C 1
ATOM 661 O O . ASN A 1 85 ? -7.697 1.016 -6.545 1.00 87.88 85 ASN A O 1
ATOM 665 N N . VAL A 1 86 ? -8.059 -0.372 -8.279 1.00 83.06 86 VAL A N 1
ATOM 666 C CA . VAL A 1 86 ? -6.690 -0.887 -8.371 1.00 83.06 86 VAL A CA 1
ATOM 667 C C . VAL A 1 86 ? -5.971 -0.335 -9.590 1.00 83.06 86 VAL A C 1
ATOM 669 O O . VAL A 1 86 ? -6.565 -0.140 -10.654 1.00 83.06 86 VAL A O 1
ATOM 672 N N . ARG A 1 87 ? -4.661 -0.157 -9.458 1.00 79.81 87 ARG A N 1
ATOM 673 C CA . ARG A 1 87 ? -3.734 -0.020 -10.575 1.00 79.81 87 ARG A CA 1
ATOM 674 C C . ARG A 1 87 ? -3.019 -1.353 -10.781 1.00 79.81 87 ARG A C 1
ATOM 676 O O . ARG A 1 87 ? -2.488 -1.951 -9.847 1.00 79.81 87 ARG A O 1
ATOM 683 N N . SER A 1 88 ? -3.025 -1.837 -12.020 1.00 69.12 88 SER A N 1
ATOM 684 C CA . SER A 1 88 ? -2.307 -3.061 -12.381 1.00 69.12 88 SER A CA 1
ATOM 685 C C . SER A 1 88 ? -0.791 -2.848 -12.327 1.00 69.12 88 SER A C 1
ATOM 687 O O . SER A 1 88 ? -0.304 -1.748 -12.593 1.00 69.12 88 SER A O 1
ATOM 689 N N . GLY A 1 89 ? -0.051 -3.901 -11.974 1.00 58.06 89 GLY A N 1
ATOM 690 C CA . GLY A 1 89 ? 1.405 -3.961 -12.128 1.00 58.06 89 GLY A CA 1
ATOM 691 C C . GLY A 1 89 ? 1.867 -4.281 -13.553 1.00 58.06 89 GLY A C 1
ATOM 692 O O . GLY A 1 89 ? 3.064 -4.343 -13.783 1.00 58.06 89 GLY A O 1
ATOM 693 N N . ASP A 1 90 ? 0.957 -4.486 -14.510 1.00 58.16 90 ASP A N 1
ATOM 694 C CA . ASP A 1 90 ? 1.319 -4.735 -15.906 1.00 58.16 90 ASP A CA 1
ATOM 695 C C . ASP A 1 90 ? 1.730 -3.415 -16.603 1.00 58.16 90 ASP A C 1
ATOM 697 O O . ASP A 1 90 ? 0.927 -2.468 -16.639 1.00 58.16 90 ASP A O 1
ATOM 701 N N . PRO A 1 91 ? 2.948 -3.324 -17.177 1.00 45.50 91 PRO A N 1
ATOM 702 C CA . PRO A 1 91 ? 3.428 -2.132 -17.878 1.00 45.50 91 PRO A CA 1
ATOM 703 C C . PRO A 1 91 ? 2.545 -1.707 -19.066 1.00 45.50 91 PRO A C 1
ATOM 705 O O . PRO A 1 91 ? 2.516 -0.518 -19.396 1.00 45.50 91 PRO A O 1
ATOM 708 N N . GLY A 1 92 ? 1.776 -2.623 -19.671 1.00 40.91 92 GLY A N 1
ATOM 709 C CA . GLY A 1 92 ? 0.840 -2.328 -20.764 1.00 40.91 92 GLY A CA 1
ATOM 710 C C . GLY A 1 92 ? -0.524 -1.786 -20.313 1.00 40.91 92 GLY A C 1
ATOM 711 O O . GLY A 1 92 ? -1.213 -1.116 -21.083 1.00 40.91 92 GLY A O 1
ATOM 712 N N . LEU A 1 93 ? -0.909 -2.021 -19.053 1.00 40.59 93 LEU A N 1
ATOM 713 C CA . LEU A 1 93 ? -2.199 -1.610 -18.469 1.00 40.59 93 LEU A CA 1
ATOM 714 C C . LEU A 1 93 ? -2.057 -0.443 -17.472 1.00 40.59 93 LEU A C 1
ATOM 716 O O . LEU A 1 93 ? -3.045 0.045 -16.917 1.00 40.59 93 LEU A O 1
ATOM 720 N N . GLY A 1 94 ? -0.825 0.019 -17.247 1.00 44.38 94 GLY A N 1
ATOM 721 C CA . GLY A 1 94 ? -0.404 0.866 -16.132 1.00 44.38 94 GLY A CA 1
ATOM 722 C C . GLY A 1 94 ? -0.837 2.336 -16.140 1.00 44.38 94 GLY A C 1
ATOM 723 O O . GLY A 1 94 ? -0.083 3.174 -15.652 1.00 44.38 94 GLY A O 1
ATOM 724 N N . ARG A 1 95 ? -2.013 2.708 -16.662 1.00 53.00 95 ARG A N 1
ATOM 725 C CA . ARG A 1 95 ? -2.461 4.120 -16.603 1.00 53.00 95 ARG A CA 1
ATOM 726 C C . ARG A 1 95 ? -3.848 4.373 -16.039 1.00 53.00 95 ARG A C 1
ATOM 728 O O . ARG A 1 95 ? -4.147 5.526 -15.746 1.00 53.00 95 ARG A O 1
ATOM 735 N N . GLN A 1 96 ? -4.686 3.355 -15.860 1.00 62.53 96 GLN A N 1
ATOM 736 C CA . GLN A 1 96 ? -6.053 3.571 -15.390 1.00 62.53 96 GLN A CA 1
ATOM 737 C C . GLN A 1 96 ? -6.362 2.708 -14.179 1.00 62.53 96 GLN A C 1
ATOM 739 O O . GLN A 1 96 ? -6.036 1.523 -14.137 1.00 62.53 96 GLN A O 1
ATOM 744 N N . PHE A 1 97 ? -6.989 3.339 -13.192 1.00 74.69 97 PHE A N 1
ATOM 745 C CA . PHE A 1 97 ? -7.631 2.609 -12.120 1.00 74.69 97 PHE A CA 1
ATOM 746 C C . PHE A 1 97 ? -8.824 1.844 -12.683 1.00 74.69 97 PHE A C 1
ATOM 748 O O . PHE A 1 97 ? -9.585 2.380 -13.491 1.00 74.69 97 PHE A O 1
ATOM 755 N N . ARG A 1 98 ? -8.996 0.608 -12.231 1.00 82.56 98 ARG A N 1
ATOM 756 C CA . ARG A 1 98 ? -10.199 -0.181 -12.490 1.00 82.56 98 ARG A CA 1
ATOM 757 C C . ARG A 1 98 ? -10.746 -0.718 -11.181 1.00 82.56 98 ARG A C 1
ATOM 759 O O . ARG A 1 98 ? -9.983 -0.954 -10.250 1.00 82.56 98 ARG A O 1
ATOM 766 N N . SER A 1 99 ? -12.059 -0.885 -11.116 1.00 89.19 99 SER A N 1
ATOM 767 C CA . SER A 1 99 ? -12.690 -1.467 -9.939 1.00 89.19 99 SER A CA 1
ATOM 768 C C . SER A 1 99 ? -12.475 -2.978 -9.945 1.00 89.19 99 SER A C 1
ATOM 770 O O . SER A 1 99 ? -12.779 -3.633 -10.939 1.00 89.19 99 SER A O 1
ATOM 772 N N . GLU A 1 100 ? -11.944 -3.507 -8.850 1.00 91.00 100 GLU A N 1
ATOM 773 C CA . GLU A 1 100 ? -11.760 -4.939 -8.610 1.00 91.00 100 GLU A CA 1
ATOM 774 C C . GLU A 1 100 ? -12.229 -5.281 -7.195 1.00 91.00 100 GLU A C 1
ATOM 776 O O . GLU A 1 100 ? -12.171 -4.438 -6.295 1.00 91.00 100 GLU A O 1
ATOM 781 N N . SER A 1 101 ? -12.663 -6.525 -6.995 1.00 94.19 101 SER A N 1
ATOM 782 C CA . SER A 1 101 ? -12.848 -7.086 -5.654 1.00 94.19 101 SER A CA 1
ATOM 783 C C . SER A 1 101 ? -11.517 -7.640 -5.169 1.00 94.19 101 SER A C 1
ATOM 785 O O . SER A 1 101 ? -10.855 -8.381 -5.902 1.00 94.19 101 SER A O 1
ATOM 787 N N . ILE A 1 102 ? -11.117 -7.277 -3.954 1.00 94.69 102 ILE A N 1
ATOM 788 C CA . ILE A 1 102 ? -9.944 -7.851 -3.298 1.00 94.69 102 ILE A CA 1
ATOM 789 C C . ILE A 1 102 ? -10.321 -8.464 -1.958 1.00 94.69 102 ILE A C 1
ATOM 791 O O . ILE A 1 102 ? -11.147 -7.926 -1.217 1.00 94.69 102 ILE A O 1
ATOM 795 N N . THR A 1 103 ? -9.630 -9.545 -1.613 1.00 96.69 103 THR A N 1
ATOM 796 C CA . THR A 1 103 ? -9.698 -10.128 -0.279 1.00 96.69 103 THR A CA 1
ATOM 797 C C . THR A 1 103 ? -8.810 -9.341 0.684 1.00 96.69 103 THR A C 1
ATOM 799 O O . THR A 1 103 ? -7.625 -9.097 0.427 1.00 96.69 103 THR A O 1
ATOM 802 N N . VAL A 1 104 ? -9.371 -8.989 1.837 1.00 97.56 104 VAL A N 1
ATOM 803 C CA . VAL A 1 104 ? -8.652 -8.428 2.983 1.00 97.56 104 VAL A CA 1
ATOM 804 C C . VAL A 1 104 ? -8.817 -9.387 4.149 1.00 97.56 104 VAL A C 1
ATOM 806 O O . VAL A 1 104 ? -9.936 -9.651 4.585 1.00 97.56 104 VAL A O 1
ATOM 809 N N . LYS A 1 105 ? -7.706 -9.918 4.656 1.00 97.88 105 LYS A N 1
ATOM 810 C CA . LYS A 1 105 ? -7.669 -10.718 5.886 1.00 97.88 105 LYS A CA 1
ATOM 811 C C . LYS A 1 105 ? -7.587 -9.760 7.063 1.00 97.88 105 LYS A C 1
ATOM 813 O O . LYS A 1 105 ? -6.843 -8.786 6.988 1.00 97.88 105 LYS A O 1
ATOM 818 N N . TYR A 1 106 ? -8.315 -10.007 8.142 1.00 97.75 106 TYR A N 1
ATOM 819 C CA . TYR A 1 106 ? -8.303 -9.101 9.286 1.00 97.75 106 TYR A CA 1
ATOM 820 C C . TYR A 1 106 ? -8.524 -9.808 10.618 1.00 97.75 106 TYR A C 1
ATOM 822 O O . TYR A 1 106 ? -8.945 -10.962 10.688 1.00 97.75 106 TYR A O 1
ATOM 830 N N . ARG A 1 107 ? -8.231 -9.078 11.695 1.00 96.75 107 ARG A N 1
ATOM 831 C CA . ARG A 1 107 ? -8.551 -9.442 13.070 1.00 96.75 107 ARG A CA 1
ATOM 832 C C . ARG A 1 107 ? -8.709 -8.186 13.924 1.00 96.75 107 ARG A C 1
ATOM 834 O O . ARG A 1 107 ? -7.915 -7.253 13.811 1.00 96.75 107 ARG A O 1
ATOM 841 N N . ILE A 1 108 ? -9.683 -8.208 14.830 1.00 94.75 108 ILE A N 1
ATOM 842 C CA . ILE A 1 108 ? -9.860 -7.182 15.863 1.00 94.75 108 ILE A CA 1
ATOM 843 C C . ILE A 1 108 ? -9.270 -7.695 17.184 1.00 94.75 108 ILE A C 1
ATOM 845 O O . ILE A 1 108 ? -9.497 -8.841 17.577 1.00 94.75 108 ILE A O 1
ATOM 849 N N . ILE A 1 109 ? -8.477 -6.859 17.852 1.00 92.19 109 ILE A N 1
ATOM 850 C CA . ILE A 1 109 ? -7.897 -7.121 19.174 1.00 92.19 109 ILE A CA 1
ATOM 851 C C . ILE A 1 109 ? -8.093 -5.856 20.008 1.00 92.19 109 ILE A C 1
ATOM 853 O O . ILE A 1 109 ? -7.399 -4.867 19.795 1.00 92.19 109 ILE A O 1
ATOM 857 N N . ASP A 1 110 ? -9.041 -5.882 20.942 1.00 88.25 110 ASP A N 1
ATOM 858 C CA . ASP A 1 110 ? -9.416 -4.726 21.763 1.00 88.25 110 ASP A CA 1
ATOM 859 C C . ASP A 1 110 ? -9.731 -3.484 20.898 1.00 88.25 110 ASP A C 1
ATOM 861 O O . ASP A 1 110 ? -10.672 -3.482 20.105 1.00 88.25 110 ASP A O 1
ATOM 865 N N . ASN A 1 111 ? -8.919 -2.432 21.005 1.00 91.88 111 ASN A N 1
ATOM 866 C CA . ASN A 1 111 ? -9.030 -1.189 20.244 1.00 91.88 111 ASN A CA 1
ATOM 867 C C . ASN A 1 111 ? -8.206 -1.185 18.942 1.00 91.88 111 ASN A C 1
ATOM 869 O O . ASN A 1 111 ? -7.928 -0.113 18.397 1.00 91.88 111 ASN A O 1
ATOM 873 N N . ARG A 1 112 ? -7.761 -2.354 18.468 1.00 95.31 112 ARG A N 1
ATOM 874 C CA . ARG A 1 112 ? -6.848 -2.511 17.331 1.00 95.31 112 ARG A CA 1
ATOM 875 C C . ARG A 1 112 ? -7.486 -3.319 16.209 1.00 95.31 112 ARG A C 1
ATOM 877 O O . ARG A 1 112 ? -7.982 -4.418 16.444 1.00 95.31 112 ARG A O 1
ATOM 884 N N . LEU A 1 113 ? -7.391 -2.804 14.989 1.00 97.31 113 LEU A N 1
ATOM 885 C CA . LEU A 1 113 ? -7.658 -3.542 13.760 1.00 97.31 113 LEU A CA 1
ATOM 886 C C . LEU A 1 113 ? -6.325 -3.884 13.096 1.00 97.31 113 LEU A C 1
ATOM 888 O O . LEU A 1 113 ? -5.547 -3.000 12.733 1.00 97.31 113 LEU A O 1
ATOM 892 N N . GLU A 1 114 ? -6.067 -5.177 12.937 1.00 97.75 114 GLU A N 1
ATOM 893 C CA . GLU A 1 114 ? -4.986 -5.686 12.100 1.00 97.75 114 GLU A CA 1
ATOM 894 C C . GLU A 1 114 ? -5.588 -6.201 10.804 1.00 97.75 114 GLU A C 1
ATOM 896 O O . GLU A 1 114 ? -6.514 -7.010 10.845 1.00 97.75 114 GLU A O 1
ATOM 901 N N . PHE A 1 115 ? -5.066 -5.765 9.665 1.00 97.56 115 PHE A N 1
ATOM 902 C CA . PHE A 1 115 ? -5.530 -6.242 8.371 1.00 97.56 115 PHE A CA 1
ATOM 903 C C . PHE A 1 115 ? -4.386 -6.379 7.377 1.00 97.56 115 PHE A C 1
ATOM 905 O O . PHE A 1 115 ? -3.348 -5.731 7.488 1.00 97.56 115 PHE A O 1
ATOM 912 N N . GLU A 1 116 ? -4.568 -7.281 6.427 1.00 97.50 116 GLU A N 1
ATOM 913 C CA . GLU A 1 116 ? -3.556 -7.701 5.477 1.00 97.50 116 GLU A CA 1
ATOM 914 C C . GLU A 1 116 ? -4.202 -7.956 4.118 1.00 97.50 116 GLU A C 1
ATOM 916 O O . GLU A 1 116 ? -5.307 -8.496 4.025 1.00 97.50 116 GLU A O 1
ATOM 921 N N . SER A 1 117 ? -3.490 -7.594 3.056 1.00 96.25 117 SER A N 1
ATOM 922 C CA . SER A 1 117 ? -3.850 -7.992 1.701 1.00 96.25 117 SER A CA 1
ATOM 923 C C . SER A 1 117 ? -2.601 -8.400 0.929 1.00 96.25 117 SER A C 1
ATOM 925 O O . SER A 1 117 ? -1.559 -7.744 1.017 1.00 96.25 117 SER A O 1
ATOM 927 N N . ASP A 1 118 ? -2.739 -9.475 0.159 1.00 94.19 118 ASP A N 1
ATOM 928 C CA . ASP A 1 118 ? -1.772 -10.023 -0.794 1.00 94.19 118 ASP A CA 1
ATOM 929 C C . ASP A 1 118 ? -2.207 -9.773 -2.252 1.00 94.19 118 ASP A C 1
ATOM 931 O O . ASP A 1 118 ? -1.605 -10.303 -3.186 1.00 94.19 118 ASP A O 1
ATOM 935 N N . ALA A 1 119 ? -3.236 -8.939 -2.461 1.00 92.38 119 ALA A N 1
ATOM 936 C CA . ALA A 1 119 ? -3.751 -8.624 -3.787 1.00 92.38 119 ALA A CA 1
ATOM 937 C C . ALA A 1 119 ? -2.636 -8.016 -4.669 1.00 92.38 119 ALA A C 1
ATOM 939 O O . ALA A 1 119 ? -2.043 -7.009 -4.268 1.00 92.38 119 ALA A O 1
ATOM 940 N N . PRO A 1 120 ? -2.334 -8.588 -5.853 1.00 87.75 120 PRO A N 1
ATOM 941 C CA . PRO A 1 120 ? -1.096 -8.336 -6.600 1.00 87.75 120 PRO A CA 1
ATOM 942 C C . PRO A 1 120 ? -1.177 -7.071 -7.472 1.00 87.75 120 PRO A C 1
ATOM 944 O O . PRO A 1 120 ? -1.002 -7.109 -8.691 1.00 87.75 120 PRO A O 1
ATOM 947 N N . TYR A 1 121 ? -1.464 -5.932 -6.849 1.00 84.56 121 TYR A N 1
ATOM 948 C CA . TYR A 1 121 ? -1.672 -4.655 -7.530 1.00 84.56 121 TYR A CA 1
ATOM 949 C C . TYR A 1 121 ? -0.583 -3.642 -7.183 1.00 84.56 121 TYR A C 1
ATOM 951 O O . TYR A 1 121 ? -0.081 -3.604 -6.057 1.00 84.56 121 TYR A O 1
ATOM 959 N N . SER A 1 122 ? -0.221 -2.806 -8.159 1.00 76.50 122 SER A N 1
ATOM 960 C CA . SER A 1 122 ? 0.826 -1.791 -7.994 1.00 76.50 122 SER A CA 1
ATOM 961 C C . SER A 1 122 ? 0.379 -0.641 -7.101 1.00 76.50 122 SER A C 1
ATOM 963 O O . SER A 1 122 ? 1.205 -0.018 -6.438 1.00 76.50 122 SER A O 1
ATOM 965 N N . GLU A 1 123 ? -0.929 -0.382 -7.052 1.00 82.81 123 GLU A N 1
ATOM 966 C CA . GLU A 1 123 ? -1.523 0.599 -6.153 1.00 82.81 123 GLU A CA 1
ATOM 967 C C . GLU A 1 123 ? -3.000 0.283 -5.901 1.00 82.81 123 GLU A C 1
ATOM 969 O O . GLU A 1 123 ? -3.747 0.012 -6.842 1.00 82.81 123 GLU A O 1
ATOM 974 N N . PHE A 1 124 ? -3.435 0.360 -4.649 1.00 82.94 124 PHE A N 1
ATOM 975 C CA . PHE A 1 124 ? -4.843 0.506 -4.267 1.00 82.94 124 PHE A CA 1
ATOM 976 C C . PHE A 1 124 ? -4.926 1.136 -2.878 1.00 82.94 124 PHE A C 1
ATOM 978 O O . PHE A 1 124 ? -3.959 1.089 -2.120 1.00 82.94 124 PHE A O 1
ATOM 985 N N . SER A 1 125 ? -6.074 1.709 -2.530 1.00 89.44 125 SER A N 1
ATOM 986 C CA . SER A 1 125 ? -6.291 2.304 -1.209 1.00 89.44 125 SER A CA 1
ATOM 987 C C . SER A 1 125 ? -7.535 1.727 -0.550 1.00 89.44 125 SER A C 1
ATOM 989 O O . SER A 1 125 ? -8.541 1.469 -1.214 1.00 89.44 125 SER A O 1
ATOM 991 N N . LEU A 1 126 ? -7.450 1.537 0.763 1.00 91.88 126 LEU A N 1
ATOM 992 C CA . LEU A 1 126 ? -8.559 1.151 1.625 1.00 91.88 126 LEU A CA 1
ATOM 993 C C . LEU A 1 126 ? -8.878 2.307 2.568 1.00 91.88 126 LEU A C 1
ATOM 995 O O . LEU A 1 126 ? -7.988 2.777 3.276 1.00 91.88 126 LEU A O 1
ATOM 999 N N . SER A 1 127 ? -10.135 2.738 2.597 1.00 94.06 127 SER A N 1
ATOM 1000 C CA . SER A 1 127 ? -10.627 3.690 3.586 1.00 94.06 127 SER A CA 1
ATOM 1001 C C . SER A 1 127 ? -11.056 2.930 4.831 1.00 94.06 127 SER A C 1
ATOM 1003 O O . SER A 1 127 ? -11.927 2.062 4.774 1.00 94.06 127 SER A O 1
ATOM 1005 N N . VAL A 1 128 ? -10.419 3.214 5.959 1.00 96.44 128 VAL A N 1
ATOM 1006 C CA . VAL A 1 128 ? -10.688 2.541 7.228 1.00 96.44 128 VAL A CA 1
ATOM 1007 C C . VAL A 1 128 ? -11.269 3.542 8.203 1.00 96.44 128 VAL A C 1
ATOM 1009 O O . VAL A 1 128 ? -10.712 4.625 8.390 1.00 96.44 128 VAL A O 1
ATOM 1012 N N . SER A 1 129 ? -12.367 3.172 8.856 1.00 95.81 129 SER A N 1
ATOM 1013 C CA . SER A 1 129 ? -12.960 3.984 9.913 1.00 95.81 129 SER A CA 1
ATOM 1014 C C . SER A 1 129 ? -13.143 3.192 11.200 1.00 95.81 129 SER A C 1
ATOM 1016 O O . SER A 1 129 ? -13.343 1.976 11.182 1.00 95.81 129 SER A O 1
ATOM 1018 N N . ALA A 1 130 ? -13.053 3.899 12.323 1.00 94.62 130 ALA A N 1
ATOM 1019 C CA . ALA A 1 130 ? -13.402 3.395 13.640 1.00 94.62 130 ALA A CA 1
ATOM 1020 C C . ALA A 1 130 ? -14.448 4.324 14.247 1.00 94.62 130 ALA A C 1
ATOM 1022 O O . ALA A 1 130 ? -14.245 5.538 14.292 1.00 94.62 130 ALA A O 1
ATOM 1023 N N . THR A 1 131 ? -15.547 3.753 14.732 1.00 91.94 131 THR A N 1
ATOM 1024 C CA . THR A 1 131 ? -16.622 4.474 15.418 1.00 91.94 131 THR A CA 1
ATOM 1025 C C . THR A 1 131 ? -16.773 3.953 16.840 1.00 91.94 131 THR A C 1
ATOM 1027 O O . THR A 1 131 ? -16.881 2.747 17.044 1.00 91.94 131 THR A O 1
ATOM 1030 N N . VAL A 1 132 ? -16.804 4.845 17.829 1.00 90.69 132 VAL A N 1
ATOM 1031 C CA . VAL A 1 132 ? -17.045 4.476 19.228 1.00 90.69 132 VAL A CA 1
ATOM 1032 C C . VAL A 1 132 ? -18.509 4.069 19.406 1.00 90.69 132 VAL A C 1
ATOM 1034 O O . VAL A 1 132 ? -19.411 4.841 19.075 1.00 90.69 132 VAL A O 1
ATOM 1037 N N . SER A 1 133 ? -18.755 2.872 19.942 1.00 85.44 133 SER A N 1
ATOM 1038 C CA . SER A 1 133 ? -20.103 2.318 20.153 1.00 85.44 133 SER A CA 1
ATOM 1039 C C . SER A 1 133 ? -20.697 2.610 21.536 1.00 85.44 133 SER A C 1
ATOM 1041 O O . SER A 1 133 ? -21.844 2.253 21.800 1.00 85.44 133 SER A O 1
ATOM 1043 N N . GLU A 1 134 ? -19.948 3.274 22.416 1.00 77.75 134 GLU A N 1
ATOM 1044 C CA . GLU A 1 134 ? -20.297 3.432 23.828 1.00 77.75 134 GLU A CA 1
ATOM 1045 C C . GLU A 1 134 ? -20.741 4.837 24.260 1.00 77.75 134 GLU A C 1
ATOM 1047 O O . GLU A 1 134 ? -20.721 5.809 23.500 1.00 77.75 134 GLU A O 1
ATOM 1052 N N . THR A 1 135 ? -21.177 4.934 25.520 1.00 72.06 135 THR A N 1
ATOM 1053 C CA . THR A 1 135 ? -21.650 6.169 26.145 1.00 72.06 135 THR A CA 1
ATOM 1054 C C . THR A 1 135 ? -20.502 7.075 26.597 1.00 72.06 135 THR A C 1
ATOM 1056 O O . THR A 1 135 ? -19.424 6.643 27.005 1.00 72.06 135 THR A O 1
ATOM 1059 N N . LEU A 1 136 ? -20.748 8.378 26.478 1.00 70.44 136 LEU A N 1
ATOM 1060 C CA . LEU A 1 136 ? -19.833 9.440 26.883 1.00 70.44 136 LEU A CA 1
ATOM 1061 C C . LEU A 1 136 ? -19.972 9.715 28.376 1.00 70.44 136 LEU A C 1
ATOM 1063 O O . LEU A 1 136 ? -21.085 9.703 28.904 1.00 70.44 136 LEU A O 1
ATOM 1067 N N . THR A 1 137 ? -18.867 10.088 29.018 1.00 70.25 137 THR A N 1
ATOM 1068 C CA . THR A 1 137 ? -18.922 10.652 30.372 1.00 70.25 137 THR A CA 1
ATOM 1069 C C . THR A 1 137 ? -19.765 11.932 30.385 1.00 70.25 137 THR A C 1
ATOM 1071 O O . THR A 1 137 ? -19.730 12.734 29.447 1.00 70.25 137 THR A O 1
ATOM 1074 N N . ALA A 1 138 ? -20.484 12.181 31.483 1.00 67.19 138 ALA A N 1
ATOM 1075 C CA . ALA A 1 138 ? -21.313 13.382 31.642 1.00 67.19 138 ALA A CA 1
ATOM 1076 C C . ALA A 1 138 ? -20.531 14.704 31.459 1.00 67.19 138 ALA A C 1
ATOM 1078 O O . ALA A 1 138 ? -21.101 15.712 31.047 1.00 67.19 138 ALA A O 1
ATOM 1079 N N . ALA A 1 139 ? -19.217 14.696 31.715 1.00 65.69 139 ALA A N 1
ATOM 1080 C CA . ALA A 1 139 ? -18.332 15.846 31.532 1.00 65.69 139 ALA A CA 1
ATOM 1081 C C . ALA A 1 139 ? -18.016 16.177 30.055 1.00 65.69 139 ALA A C 1
ATOM 1083 O O . ALA A 1 139 ? -17.493 17.256 29.785 1.00 65.69 139 ALA A O 1
ATOM 1084 N N . ALA A 1 140 ? -18.326 15.283 29.109 1.00 63.78 140 ALA A N 1
ATOM 1085 C CA . ALA A 1 140 ? -17.919 15.369 27.702 1.00 63.78 140 ALA A CA 1
ATOM 1086 C C . ALA A 1 140 ? -19.096 15.472 26.702 1.00 63.78 140 ALA A C 1
ATOM 1088 O O . ALA A 1 140 ? -18.923 15.262 25.502 1.00 63.78 140 ALA A O 1
ATOM 1089 N N . ALA A 1 141 ? -20.308 15.784 27.174 1.00 61.19 141 ALA A N 1
ATOM 1090 C CA . ALA A 1 141 ? -21.553 15.653 26.407 1.00 61.19 141 ALA A CA 1
ATOM 1091 C C . ALA A 1 141 ? -21.778 16.689 25.277 1.00 61.19 141 ALA A C 1
ATOM 1093 O O . ALA A 1 141 ? -22.731 16.553 24.508 1.00 61.19 141 ALA A O 1
ATOM 1094 N N . SER A 1 142 ? -20.933 17.715 25.133 1.00 56.16 142 SER A N 1
ATOM 1095 C CA . SER A 1 142 ? -21.069 18.733 24.080 1.00 56.16 142 SER A CA 1
ATOM 1096 C C . SER A 1 142 ? -20.433 18.267 22.760 1.00 56.16 142 SER A C 1
ATOM 1098 O O . SER A 1 142 ? -19.292 18.594 22.461 1.00 56.16 142 SER A O 1
ATOM 1100 N N . THR A 1 143 ? -21.186 17.478 21.992 1.00 58.75 143 THR A N 1
ATOM 1101 C CA . THR A 1 143 ? -20.938 17.027 20.601 1.00 58.75 143 THR A CA 1
ATOM 1102 C C . THR A 1 143 ? -19.514 16.550 20.258 1.00 58.75 143 THR A C 1
ATOM 1104 O O . THR A 1 143 ? -18.839 17.163 19.431 1.00 58.75 143 THR A O 1
ATOM 1107 N N . PRO A 1 144 ? -19.042 15.433 20.830 1.00 65.56 144 PRO A N 1
ATOM 1108 C CA . PRO A 1 144 ? -17.748 14.883 20.451 1.00 65.56 144 PRO A CA 1
ATOM 1109 C C . PRO A 1 144 ? -17.793 14.102 19.138 1.00 65.56 144 PRO A C 1
ATOM 1111 O O . PRO A 1 144 ? -18.804 13.481 18.789 1.00 65.56 144 PRO A O 1
ATOM 1114 N N . ALA A 1 145 ? -16.657 14.086 18.441 1.00 67.50 145 ALA A N 1
ATOM 1115 C CA . ALA A 1 145 ? -16.436 13.184 17.321 1.00 67.50 145 ALA A CA 1
ATOM 1116 C C . ALA A 1 145 ? -16.505 11.732 17.819 1.00 67.50 145 ALA A C 1
ATOM 1118 O O . ALA A 1 145 ? -15.807 11.341 18.760 1.00 67.50 145 ALA A O 1
ATOM 1119 N N . ARG A 1 146 ? -17.374 10.937 17.189 1.00 82.00 146 ARG A N 1
ATOM 1120 C CA . ARG A 1 146 ? -17.542 9.506 17.486 1.00 82.00 146 ARG A CA 1
ATOM 1121 C C . ARG A 1 146 ? -16.836 8.609 16.488 1.00 82.00 146 ARG A C 1
ATOM 1123 O O . ARG A 1 146 ? -16.711 7.424 16.758 1.00 82.00 146 ARG A O 1
ATOM 1130 N N . SER A 1 147 ? -16.372 9.163 15.375 1.00 88.38 147 SER A N 1
ATOM 1131 C CA . SER A 1 147 ? -15.725 8.429 14.297 1.00 88.38 147 SER A CA 1
ATOM 1132 C C . SER A 1 147 ? -14.421 9.094 13.877 1.00 88.38 147 SER A C 1
ATOM 1134 O O . SER A 1 147 ? -14.327 10.321 13.848 1.00 88.38 147 SER A O 1
ATOM 1136 N N . VAL A 1 148 ? -13.441 8.279 13.504 1.00 91.75 148 VAL A N 1
ATOM 1137 C CA . VAL A 1 148 ? -12.216 8.698 12.813 1.00 91.75 148 VAL A CA 1
ATOM 1138 C C . VAL A 1 148 ? -12.045 7.832 11.572 1.00 91.75 148 VAL A C 1
ATOM 1140 O O . VAL A 1 148 ? -12.382 6.648 11.601 1.00 91.75 148 VAL A O 1
ATOM 1143 N N . SER A 1 149 ? -11.531 8.411 10.492 1.00 92.88 149 SER A N 1
ATOM 1144 C CA . SER A 1 149 ? -11.240 7.703 9.248 1.00 92.88 149 SER A CA 1
ATOM 1145 C C . SER A 1 149 ? -9.840 8.030 8.737 1.00 92.88 149 SER A C 1
ATOM 1147 O O . SER A 1 149 ? -9.307 9.110 8.991 1.00 92.88 149 SER A O 1
ATOM 1149 N N . THR A 1 150 ? -9.240 7.083 8.026 1.00 91.38 150 THR A N 1
ATOM 1150 C CA . THR A 1 150 ? -7.965 7.247 7.326 1.00 91.38 150 THR A CA 1
ATOM 1151 C C . THR A 1 150 ? -7.954 6.382 6.080 1.00 91.38 150 THR A C 1
ATOM 1153 O O . THR A 1 150 ? -8.522 5.292 6.079 1.00 91.38 150 THR A O 1
ATOM 1156 N N . ASP A 1 151 ? -7.241 6.826 5.055 1.00 89.56 151 ASP A N 1
ATOM 1157 C CA . ASP A 1 151 ? -6.957 5.997 3.892 1.00 89.56 151 ASP A CA 1
ATOM 1158 C C . ASP A 1 151 ? -5.591 5.330 4.055 1.00 89.56 151 ASP A C 1
ATOM 1160 O O . ASP A 1 151 ? -4.628 5.951 4.516 1.00 89.56 151 ASP A O 1
ATOM 1164 N N . VAL A 1 152 ? -5.508 4.054 3.687 1.00 87.56 152 VAL A N 1
ATOM 1165 C CA . VAL A 1 152 ? -4.270 3.275 3.690 1.00 87.56 152 VAL A CA 1
ATOM 1166 C C . VAL A 1 152 ? -3.984 2.786 2.283 1.00 87.56 152 VAL A C 1
ATOM 1168 O O . VAL A 1 152 ? -4.782 2.055 1.699 1.00 87.56 152 VAL A O 1
ATOM 1171 N N . THR A 1 153 ? -2.839 3.190 1.739 1.00 87.19 153 THR A N 1
ATOM 1172 C CA . THR A 1 153 ? -2.410 2.830 0.385 1.00 87.19 153 THR A CA 1
ATOM 1173 C C . THR A 1 153 ? -1.484 1.621 0.406 1.00 87.19 153 THR A C 1
ATOM 1175 O O . THR A 1 153 ? -0.526 1.566 1.172 1.00 87.19 153 THR A O 1
ATOM 1178 N N . PHE A 1 154 ? -1.754 0.672 -0.482 1.00 83.75 154 PHE A N 1
ATOM 1179 C CA . PHE A 1 154 ? -1.029 -0.574 -0.675 1.00 83.75 154 PHE A CA 1
ATOM 1180 C C . PHE A 1 154 ? -0.264 -0.545 -1.997 1.00 83.75 154 PHE A C 1
ATOM 1182 O O . PHE A 1 154 ? -0.784 -0.077 -3.008 1.00 83.75 154 PHE A O 1
ATOM 1189 N N . GLN A 1 155 ? 0.956 -1.086 -1.988 1.00 84.62 155 GLN A N 1
ATOM 1190 C CA . GLN A 1 155 ? 1.806 -1.273 -3.170 1.00 84.62 155 GLN A CA 1
ATOM 1191 C C . GLN A 1 155 ? 2.351 -2.703 -3.160 1.00 84.62 155 GLN A C 1
ATOM 1193 O O . GLN A 1 155 ? 3.482 -2.966 -2.746 1.00 84.62 155 GLN A O 1
ATOM 1198 N N . ASN A 1 156 ? 1.493 -3.644 -3.549 1.00 84.44 156 ASN A N 1
ATOM 1199 C CA . ASN A 1 156 ? 1.745 -5.078 -3.420 1.00 84.44 156 ASN A CA 1
ATOM 1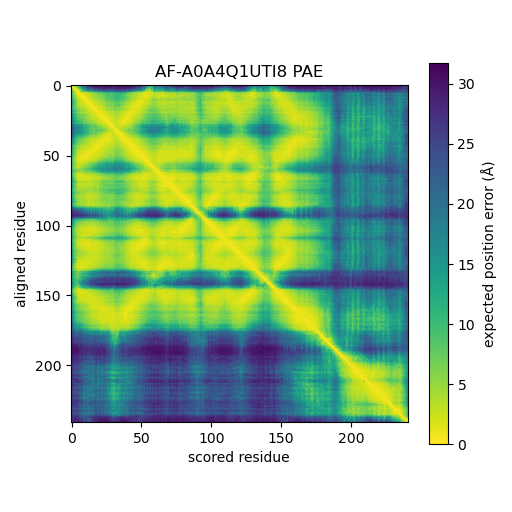200 C C . ASN A 1 156 ? 2.367 -5.715 -4.665 1.00 84.44 156 ASN A C 1
ATOM 1202 O O . ASN A 1 156 ? 2.755 -6.876 -4.615 1.00 84.44 156 ASN A O 1
ATOM 1206 N N . ALA A 1 157 ? 2.484 -4.978 -5.765 1.00 79.44 157 ALA A N 1
ATOM 1207 C CA . ALA A 1 157 ? 3.249 -5.384 -6.933 1.00 79.44 157 ALA A CA 1
ATOM 1208 C C . ALA A 1 157 ? 4.281 -4.308 -7.266 1.00 79.44 157 ALA A C 1
ATOM 1210 O O . ALA A 1 157 ? 3.941 -3.146 -7.487 1.00 79.44 157 ALA A O 1
ATOM 1211 N N . GLU A 1 158 ? 5.544 -4.708 -7.313 1.00 75.25 158 GLU A N 1
ATOM 1212 C CA . GLU A 1 158 ? 6.655 -3.853 -7.711 1.00 75.25 158 GLU A CA 1
ATOM 1213 C C . GLU A 1 158 ? 7.381 -4.482 -8.893 1.00 75.25 158 GLU A C 1
ATOM 1215 O O . GLU A 1 158 ? 7.715 -5.664 -8.854 1.00 75.25 158 GLU A O 1
ATOM 1220 N N . ILE A 1 159 ? 7.623 -3.690 -9.934 1.00 73.75 159 ILE A N 1
ATOM 1221 C CA . ILE A 1 159 ? 8.362 -4.139 -11.111 1.00 73.75 159 ILE A CA 1
ATOM 1222 C C . ILE A 1 159 ? 9.844 -3.840 -10.896 1.00 73.75 159 ILE A C 1
ATOM 1224 O O . ILE A 1 159 ? 10.229 -2.681 -10.738 1.00 73.75 159 ILE A O 1
ATOM 1228 N N . GLU A 1 160 ? 10.672 -4.875 -10.968 1.00 74.19 160 GLU A N 1
ATOM 1229 C CA . GLU A 1 160 ? 12.111 -4.739 -11.152 1.00 74.19 160 GLU A CA 1
ATOM 1230 C C . GLU A 1 160 ? 12.431 -4.821 -12.643 1.00 74.19 160 GLU A C 1
ATOM 1232 O O . GLU A 1 160 ? 12.084 -5.784 -13.328 1.00 74.19 160 GLU A O 1
ATOM 1237 N N . TRP A 1 161 ? 13.126 -3.806 -13.144 1.00 76.88 161 TRP A N 1
ATOM 1238 C CA . TRP A 1 161 ? 13.598 -3.759 -14.520 1.00 76.88 161 TRP A CA 1
ATOM 1239 C C . TRP A 1 161 ? 15.063 -4.167 -14.617 1.00 76.88 161 TRP A C 1
ATOM 1241 O O . TRP A 1 161 ? 15.871 -3.896 -13.730 1.00 76.88 161 TRP A O 1
ATOM 1251 N N . SER A 1 162 ? 15.426 -4.773 -15.743 1.00 76.88 162 SER A N 1
ATOM 1252 C CA . SER A 1 162 ? 16.810 -5.131 -16.039 1.00 76.88 162 SER A CA 1
ATOM 1253 C C . SER A 1 162 ? 17.720 -3.906 -16.088 1.00 76.88 162 SER A C 1
ATOM 1255 O O . SER A 1 162 ? 17.296 -2.802 -16.441 1.00 76.88 162 SER A O 1
ATOM 1257 N N . LEU A 1 163 ? 19.011 -4.124 -15.825 1.00 74.88 163 LEU A N 1
ATOM 1258 C CA . LEU A 1 163 ? 20.035 -3.077 -15.890 1.00 74.88 163 LEU A CA 1
ATOM 1259 C C . LEU A 1 163 ? 19.976 -2.293 -17.210 1.00 74.88 163 LEU A C 1
ATOM 1261 O O . LEU A 1 163 ? 19.998 -1.068 -17.192 1.00 74.88 163 LEU A O 1
ATOM 1265 N N . SER A 1 164 ? 19.797 -2.986 -18.338 1.00 78.31 164 SER A N 1
ATOM 1266 C CA . SER A 1 164 ? 19.715 -2.359 -19.663 1.00 78.31 164 SER A CA 1
ATOM 1267 C C . SER A 1 164 ? 18.560 -1.355 -19.807 1.00 78.31 164 SER A C 1
ATOM 1269 O O . SER A 1 164 ? 18.713 -0.326 -20.466 1.00 78.31 164 SER A O 1
ATOM 1271 N N . TYR A 1 165 ? 17.417 -1.611 -19.163 1.00 77.56 165 TYR A N 1
ATOM 1272 C CA . TYR A 1 165 ? 16.291 -0.676 -19.134 1.00 77.56 165 TYR A CA 1
ATOM 1273 C C . TYR A 1 165 ? 16.615 0.546 -18.276 1.00 77.56 165 TYR A C 1
ATOM 1275 O O . TYR A 1 165 ? 16.376 1.685 -18.680 1.00 77.56 165 TYR A O 1
ATOM 1283 N N . LEU A 1 166 ? 17.199 0.315 -17.098 1.00 68.69 166 LEU A N 1
ATOM 1284 C CA . LEU A 1 166 ? 17.548 1.372 -16.153 1.00 68.69 166 LEU A CA 1
ATOM 1285 C C . LEU A 1 166 ? 18.631 2.300 -16.719 1.00 68.69 166 LEU A C 1
ATOM 1287 O O . LEU A 1 166 ? 18.500 3.519 -16.633 1.00 68.69 166 LEU A O 1
ATOM 1291 N N . GLU A 1 167 ? 19.646 1.752 -17.388 1.00 71.31 167 GLU A N 1
ATOM 1292 C CA . GLU A 1 167 ? 20.660 2.527 -18.113 1.00 71.31 167 GLU A CA 1
ATOM 1293 C C . GLU A 1 167 ? 20.032 3.417 -19.191 1.00 71.31 167 GLU A C 1
ATOM 1295 O O . GLU A 1 167 ? 20.427 4.573 -19.354 1.00 71.31 167 GLU A O 1
ATOM 1300 N N . LYS A 1 168 ? 19.010 2.914 -19.896 1.00 74.81 168 LYS A N 1
ATOM 1301 C CA . LYS A 1 168 ? 18.276 3.682 -20.907 1.00 74.81 168 LYS A CA 1
ATOM 1302 C C . LYS A 1 168 ? 17.378 4.756 -20.301 1.00 74.81 168 LYS A C 1
ATOM 1304 O O . LYS A 1 168 ? 17.308 5.847 -20.868 1.00 74.81 168 LYS A O 1
ATOM 1309 N N . MET A 1 169 ? 16.762 4.511 -19.142 1.00 69.94 169 MET A N 1
ATOM 1310 C CA . MET A 1 169 ? 16.060 5.561 -18.390 1.00 69.94 169 MET A CA 1
ATOM 1311 C C . MET A 1 169 ? 17.019 6.678 -17.968 1.00 69.94 169 MET A C 1
ATOM 1313 O O . MET A 1 169 ? 16.728 7.853 -18.191 1.00 69.94 169 MET A O 1
ATOM 1317 N N . VAL A 1 170 ? 18.192 6.329 -17.429 1.00 65.50 170 VAL A N 1
ATOM 1318 C CA . VAL A 1 170 ? 19.215 7.312 -17.033 1.00 65.50 170 VAL A CA 1
ATOM 1319 C C . VAL A 1 170 ? 19.743 8.081 -18.246 1.00 65.50 170 VAL A C 1
ATOM 1321 O O . VAL A 1 170 ? 19.876 9.304 -18.184 1.00 65.50 170 VAL A O 1
ATOM 1324 N N . GLN A 1 171 ? 20.012 7.398 -19.364 1.00 71.75 171 GLN A N 1
ATOM 1325 C CA . GLN A 1 171 ? 20.421 8.042 -20.615 1.00 71.75 171 GLN A CA 1
ATOM 1326 C C . GLN A 1 171 ? 19.377 9.070 -21.067 1.00 71.75 171 GLN A C 1
ATOM 1328 O O . GLN A 1 171 ? 19.716 10.218 -21.345 1.00 71.75 171 GLN A O 1
ATOM 1333 N N . CYS A 1 172 ? 18.105 8.680 -21.077 1.00 71.00 172 CYS A N 1
ATOM 1334 C CA . CYS A 1 172 ? 17.011 9.564 -21.445 1.00 71.00 172 CYS A CA 1
ATOM 1335 C C . CYS A 1 172 ? 16.914 10.795 -20.541 1.00 71.00 172 CYS A C 1
ATOM 1337 O O . CYS A 1 172 ? 16.784 11.915 -21.037 1.00 71.00 172 CYS A O 1
ATOM 1339 N N . TRP A 1 173 ? 17.021 10.609 -19.222 1.00 62.91 173 TRP A N 1
ATOM 1340 C CA . TRP A 1 173 ? 17.046 11.726 -18.281 1.00 62.91 173 TRP A CA 1
ATOM 1341 C C . TRP A 1 173 ? 18.189 12.689 -18.602 1.00 62.91 173 TRP A C 1
ATOM 1343 O O . TRP A 1 173 ? 17.966 13.892 -18.695 1.00 62.91 173 TRP A O 1
ATOM 1353 N N . ARG A 1 174 ? 19.401 12.181 -18.844 1.00 63.59 174 ARG A N 1
ATOM 1354 C CA . ARG A 1 174 ? 20.551 13.026 -19.201 1.00 63.59 174 ARG A CA 1
ATOM 1355 C C . ARG A 1 174 ? 20.320 13.831 -20.481 1.00 63.59 174 ARG A C 1
ATOM 1357 O O . ARG A 1 174 ? 20.728 14.987 -20.544 1.00 63.59 174 ARG A O 1
ATOM 1364 N N . GLU A 1 175 ? 19.691 13.232 -21.487 1.00 66.56 175 GLU A N 1
ATOM 1365 C CA . GLU A 1 175 ? 19.527 13.844 -22.811 1.00 66.56 175 GLU A CA 1
ATOM 1366 C C . GLU A 1 175 ? 18.331 14.808 -22.892 1.00 66.56 175 GLU A C 1
ATOM 1368 O O . GLU A 1 175 ? 18.398 15.802 -23.616 1.00 66.56 175 GLU A O 1
ATOM 1373 N N . HIS A 1 176 ? 17.255 14.562 -22.133 1.00 64.75 176 HIS A N 1
ATOM 1374 C CA . HIS A 1 176 ? 15.960 15.218 -22.364 1.00 64.75 176 HIS A CA 1
ATOM 1375 C C . HIS A 1 176 ? 15.305 15.870 -21.135 1.00 64.75 176 HIS A C 1
ATOM 1377 O O . HIS A 1 176 ? 14.217 16.426 -21.274 1.00 64.75 176 HIS A O 1
ATOM 1383 N N . ILE A 1 177 ? 15.944 15.899 -19.955 1.00 54.12 177 ILE A N 1
ATOM 1384 C CA . ILE A 1 177 ? 15.351 16.481 -18.727 1.00 54.12 177 ILE A CA 1
ATOM 1385 C C . ILE A 1 177 ? 14.849 17.927 -18.888 1.00 54.12 177 ILE A C 1
ATOM 1387 O O . ILE A 1 177 ? 13.876 18.315 -18.247 1.00 54.12 177 ILE A O 1
ATOM 1391 N N . TYR A 1 178 ? 15.478 18.719 -19.763 1.00 49.69 178 TYR A N 1
ATOM 1392 C CA . TYR A 1 178 ? 15.104 20.114 -20.031 1.00 49.69 178 TYR A CA 1
ATOM 1393 C C . TYR A 1 178 ? 13.949 20.276 -21.030 1.00 49.69 178 TYR A C 1
ATOM 1395 O O . TYR A 1 178 ? 13.427 21.376 -21.186 1.00 49.69 178 TYR A O 1
ATOM 1403 N N . GLN A 1 179 ? 13.567 19.203 -21.725 1.00 53.28 179 GLN A N 1
ATOM 1404 C CA . GLN A 1 179 ? 12.511 19.198 -22.743 1.00 53.28 179 GLN A CA 1
ATOM 1405 C C . GLN A 1 179 ? 11.196 18.612 -22.216 1.00 53.28 179 GLN A C 1
ATOM 1407 O O . GLN A 1 179 ? 10.189 18.624 -22.918 1.00 53.28 179 GLN A O 1
ATOM 1412 N N . TRP A 1 180 ? 11.197 18.074 -20.998 1.00 49.03 180 TRP A N 1
ATOM 1413 C CA . TRP A 1 180 ? 10.055 17.377 -20.424 1.00 49.03 180 TRP A CA 1
ATOM 1414 C C . TRP A 1 180 ? 9.087 18.343 -19.740 1.00 49.03 180 TRP A C 1
ATOM 1416 O O . TRP A 1 180 ? 9.474 19.080 -18.829 1.00 49.03 180 TRP A O 1
ATOM 1426 N N . THR A 1 181 ? 7.808 18.306 -20.128 1.00 47.97 181 THR A N 1
ATOM 1427 C CA . THR A 1 181 ? 6.758 18.951 -19.334 1.00 47.97 181 THR A CA 1
ATOM 1428 C C . THR A 1 181 ? 6.458 18.114 -18.079 1.00 47.97 181 THR A C 1
ATOM 1430 O O . THR A 1 181 ? 6.676 16.900 -18.065 1.00 47.97 181 THR A O 1
ATOM 1433 N N . PRO A 1 182 ? 5.952 18.712 -16.990 1.00 41.06 182 PRO A N 1
ATOM 1434 C CA . PRO A 1 182 ? 5.560 17.959 -15.792 1.00 41.06 182 PRO A CA 1
ATOM 1435 C C . PRO A 1 182 ? 4.498 16.876 -16.044 1.00 41.06 182 PRO A C 1
ATOM 1437 O O . PRO A 1 182 ? 4.507 15.838 -15.385 1.00 41.06 182 PRO A O 1
ATOM 1440 N N . GLU A 1 183 ? 3.661 17.063 -17.062 1.00 38.62 183 GLU A N 1
ATOM 1441 C CA . GLU A 1 183 ? 2.676 16.083 -17.527 1.00 38.62 183 GLU A CA 1
ATOM 1442 C C . GLU A 1 183 ? 3.321 14.946 -18.340 1.00 38.62 183 GLU A C 1
ATOM 1444 O O . GLU A 1 183 ? 2.902 13.793 -18.219 1.00 38.62 183 GLU A O 1
ATOM 1449 N N . ASP A 1 184 ? 4.388 15.223 -19.098 1.00 43.22 184 ASP A N 1
ATOM 1450 C CA . ASP A 1 184 ? 5.165 14.196 -19.808 1.00 43.22 184 ASP A CA 1
ATOM 1451 C C . ASP A 1 184 ? 5.942 13.280 -18.865 1.00 43.22 184 ASP A C 1
ATOM 1453 O O . ASP A 1 184 ? 6.156 12.108 -19.182 1.00 43.22 184 ASP A O 1
ATOM 1457 N N . MET A 1 185 ? 6.313 13.803 -17.696 1.00 41.03 185 MET A N 1
ATOM 1458 C CA . MET A 1 185 ? 6.986 13.039 -16.651 1.00 41.03 185 MET A CA 1
ATOM 1459 C C . MET A 1 185 ? 6.016 12.233 -15.782 1.00 41.03 185 MET A C 1
ATOM 1461 O O . MET A 1 185 ? 6.358 11.119 -15.393 1.00 41.03 185 MET A O 1
ATOM 1465 N N . PHE A 1 186 ? 4.830 12.777 -15.460 1.00 38.28 186 PHE A N 1
ATOM 1466 C CA . PHE A 1 186 ? 3.998 12.252 -14.362 1.00 38.28 186 PHE A CA 1
ATOM 1467 C C . PHE A 1 186 ? 2.480 12.222 -14.605 1.00 38.28 186 PHE A C 1
ATOM 1469 O O . PHE A 1 186 ? 1.758 11.694 -13.766 1.00 38.28 186 PHE A O 1
ATOM 1476 N N . GLY A 1 187 ? 1.964 12.768 -15.711 1.00 34.09 187 GLY A N 1
ATOM 1477 C CA . GLY A 1 187 ? 0.520 12.805 -15.983 1.00 34.09 187 GLY A CA 1
ATOM 1478 C C . GLY A 1 187 ? -0.324 13.646 -15.007 1.00 34.09 187 GLY A C 1
ATOM 1479 O O . GLY A 1 187 ? -1.528 13.417 -14.929 1.00 34.09 187 GLY A O 1
ATOM 1480 N N . ILE A 1 188 ? 0.262 14.596 -14.263 1.00 27.61 188 ILE A N 1
ATOM 1481 C CA . ILE A 1 188 ? -0.451 15.465 -13.302 1.00 27.61 188 ILE A CA 1
ATOM 1482 C C . ILE A 1 188 ? -0.051 16.945 -13.520 1.00 27.61 188 ILE A C 1
ATOM 1484 O O . ILE A 1 188 ? 1.131 17.197 -13.778 1.00 27.61 188 ILE A O 1
ATOM 1488 N N . PRO A 1 189 ? -0.982 17.926 -13.413 1.00 28.39 189 PRO A N 1
ATOM 1489 C CA . PRO A 1 189 ? -0.727 19.333 -13.736 1.00 28.39 189 PRO A CA 1
ATOM 1490 C C . PRO A 1 189 ? 0.194 20.047 -12.734 1.00 28.39 189 PRO A C 1
ATOM 1492 O O . PRO A 1 189 ? 0.392 19.626 -11.595 1.00 28.39 189 PRO A O 1
ATOM 1495 N N . THR A 1 190 ? 0.750 21.166 -13.186 1.00 28.45 190 THR A N 1
ATOM 1496 C CA . THR A 1 190 ? 1.908 21.880 -12.636 1.00 28.45 190 THR A CA 1
ATOM 1497 C C . THR A 1 190 ? 1.685 22.702 -11.360 1.00 28.45 190 THR A C 1
ATOM 1499 O O . THR A 1 190 ? 0.720 23.444 -11.217 1.00 28.45 190 THR A O 1
ATOM 1502 N N . GLY A 1 191 ? 2.681 22.650 -10.464 1.00 27.66 191 GLY A N 1
ATOM 1503 C CA . GLY A 1 191 ? 2.886 23.552 -9.323 1.00 27.66 191 GLY A CA 1
ATOM 1504 C C . GLY A 1 191 ? 4.217 23.251 -8.612 1.00 27.66 191 GLY A C 1
ATOM 1505 O O . GLY A 1 191 ? 4.768 22.163 -8.780 1.00 27.66 191 GLY A O 1
ATOM 1506 N N . ASN A 1 192 ? 4.743 24.185 -7.804 1.00 35.38 192 ASN A N 1
ATOM 1507 C CA . ASN A 1 192 ? 6.049 24.093 -7.108 1.00 35.38 192 ASN A CA 1
ATOM 1508 C C . ASN A 1 192 ? 6.255 22.836 -6.219 1.00 35.38 192 ASN A C 1
ATOM 1510 O O . ASN A 1 192 ? 7.366 22.591 -5.755 1.00 35.38 192 ASN A O 1
ATOM 1514 N N . GLY A 1 193 ? 5.234 21.994 -6.026 1.00 38.47 193 GLY A N 1
ATOM 1515 C CA . GLY A 1 193 ? 5.351 20.655 -5.431 1.00 38.47 193 GLY A CA 1
ATOM 1516 C C . GLY A 1 193 ? 6.039 19.603 -6.320 1.00 38.47 193 GLY A C 1
ATOM 1517 O O . GLY A 1 193 ? 6.398 18.535 -5.829 1.00 38.47 193 GLY A O 1
ATOM 1518 N N . ALA A 1 194 ? 6.288 19.892 -7.602 1.00 36.94 194 ALA A N 1
ATOM 1519 C CA . ALA A 1 194 ? 6.857 18.940 -8.563 1.00 36.94 194 ALA A CA 1
ATOM 1520 C C . ALA A 1 194 ? 8.300 18.487 -8.244 1.00 36.94 194 ALA A C 1
ATOM 1522 O O . ALA A 1 194 ? 8.697 17.395 -8.642 1.00 36.94 194 ALA A O 1
ATOM 1523 N N . VAL A 1 195 ? 9.090 19.281 -7.509 1.00 39.97 195 VAL A N 1
ATOM 1524 C CA . VAL A 1 195 ? 10.454 18.895 -7.083 1.00 39.97 195 VAL A CA 1
ATOM 1525 C C . VAL A 1 195 ? 10.420 17.937 -5.886 1.00 39.97 195 VAL A C 1
ATOM 1527 O O . VAL A 1 195 ? 11.193 16.984 -5.835 1.00 39.97 195 VAL A O 1
ATOM 1530 N N . ALA A 1 196 ? 9.482 18.122 -4.954 1.00 38.19 196 ALA A N 1
ATOM 1531 C CA . ALA A 1 196 ? 9.342 17.244 -3.792 1.00 38.19 196 ALA A CA 1
ATOM 1532 C C . ALA A 1 196 ? 8.821 15.845 -4.168 1.00 38.19 196 ALA A C 1
ATOM 1534 O O . ALA A 1 196 ? 9.259 14.841 -3.608 1.00 38.19 196 ALA A O 1
ATOM 1535 N N . VAL A 1 197 ? 7.952 15.764 -5.180 1.00 40.50 197 VAL A N 1
ATOM 1536 C CA . VAL A 1 197 ? 7.483 14.486 -5.741 1.00 40.50 197 VAL A CA 1
ATOM 1537 C C . VAL A 1 197 ? 8.624 13.724 -6.439 1.00 40.50 197 VAL A C 1
ATOM 1539 O O . VAL A 1 197 ? 8.724 12.507 -6.283 1.00 40.50 197 VAL A O 1
ATOM 1542 N N . LYS A 1 198 ? 9.548 14.433 -7.111 1.00 48.84 198 LYS A N 1
ATOM 1543 C CA . LYS A 1 198 ? 10.752 13.843 -7.730 1.00 48.84 198 LYS A CA 1
ATOM 1544 C C . LYS A 1 198 ? 11.706 13.222 -6.708 1.00 48.84 198 LYS A C 1
ATOM 1546 O O . LYS A 1 198 ? 12.219 12.138 -6.962 1.00 48.84 198 LYS A O 1
ATOM 1551 N N . ILE A 1 199 ? 11.910 13.861 -5.553 1.00 47.09 199 ILE A N 1
ATOM 1552 C CA . ILE A 1 199 ? 12.747 13.310 -4.470 1.00 47.09 199 ILE A CA 1
ATOM 1553 C C . ILE A 1 199 ? 12.126 12.027 -3.898 1.00 47.09 199 ILE A C 1
ATOM 1555 O O . ILE A 1 199 ? 12.841 11.072 -3.611 1.00 47.09 199 ILE A O 1
ATOM 1559 N N . ARG A 1 200 ? 10.792 11.956 -3.799 1.00 49.38 200 ARG A N 1
ATOM 1560 C CA . ARG A 1 200 ? 10.090 10.779 -3.266 1.00 49.38 200 ARG A CA 1
ATOM 1561 C C . ARG A 1 200 ? 10.173 9.556 -4.188 1.00 49.38 200 ARG A C 1
ATOM 1563 O O . ARG A 1 200 ? 10.475 8.468 -3.710 1.00 49.38 200 ARG A O 1
ATOM 1570 N N . GLN A 1 201 ? 9.957 9.730 -5.492 1.00 50.69 201 GLN A N 1
ATOM 1571 C CA . GLN A 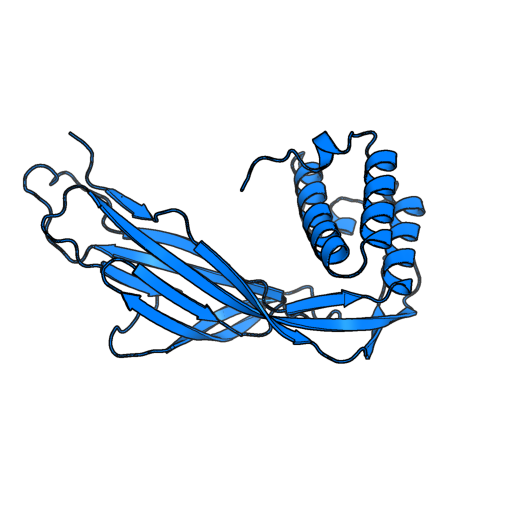1 201 ? 10.097 8.640 -6.471 1.00 50.69 201 GLN A CA 1
ATOM 1572 C C . GLN A 1 201 ? 11.559 8.239 -6.685 1.00 50.69 201 GLN A C 1
ATOM 1574 O O . GLN A 1 201 ? 11.858 7.054 -6.815 1.00 50.69 201 GLN A O 1
ATOM 1579 N N . PHE A 1 202 ? 12.479 9.209 -6.645 1.00 59.44 202 PHE A N 1
ATOM 1580 C CA . PHE A 1 202 ? 13.909 8.927 -6.589 1.00 59.44 202 PHE A CA 1
ATOM 1581 C C . PHE A 1 202 ? 14.254 8.079 -5.364 1.00 59.44 202 PHE A C 1
ATOM 1583 O O . PHE A 1 202 ? 14.966 7.096 -5.509 1.00 59.44 202 PHE A O 1
ATOM 1590 N N . LYS A 1 203 ? 13.732 8.418 -4.179 1.00 57.16 203 LYS A N 1
ATOM 1591 C CA . LYS A 1 203 ? 13.993 7.674 -2.943 1.00 57.16 203 LYS A CA 1
ATOM 1592 C C . LYS A 1 203 ? 13.456 6.245 -3.014 1.00 57.16 203 LYS A C 1
ATOM 1594 O O . LYS A 1 203 ? 14.172 5.333 -2.644 1.00 57.16 203 LYS A O 1
ATOM 1599 N N . GLN A 1 204 ? 12.260 6.031 -3.563 1.00 55.72 204 GLN A N 1
ATOM 1600 C CA . GLN A 1 204 ? 11.721 4.681 -3.778 1.00 55.72 204 GLN A CA 1
ATOM 1601 C C . GLN A 1 204 ? 12.606 3.849 -4.717 1.00 55.72 204 GLN A C 1
ATOM 1603 O O . GLN A 1 204 ? 12.958 2.721 -4.385 1.00 55.72 204 GLN A O 1
ATOM 1608 N N . LEU A 1 205 ? 13.024 4.424 -5.850 1.00 58.66 205 LEU A N 1
ATOM 1609 C CA . LEU A 1 205 ? 13.918 3.753 -6.794 1.00 58.66 205 LEU A CA 1
ATOM 1610 C C . LEU A 1 205 ? 15.312 3.520 -6.190 1.00 58.66 205 LEU A C 1
ATOM 1612 O O . LEU A 1 205 ? 15.884 2.452 -6.353 1.00 58.66 205 LEU A O 1
ATOM 1616 N N . HIS A 1 206 ? 15.850 4.495 -5.463 1.00 66.19 206 HIS A N 1
ATOM 1617 C CA . HIS A 1 206 ? 17.126 4.394 -4.766 1.00 66.19 206 HIS A CA 1
ATOM 1618 C C . HIS A 1 206 ? 17.103 3.331 -3.665 1.00 66.19 206 HIS A C 1
ATOM 1620 O O . HIS A 1 206 ? 18.018 2.520 -3.610 1.00 66.19 206 HIS A O 1
ATOM 1626 N N . ASP A 1 207 ? 16.077 3.303 -2.815 1.00 63.19 207 ASP A N 1
ATOM 1627 C CA . ASP A 1 207 ? 15.963 2.356 -1.701 1.00 63.19 207 ASP A CA 1
ATOM 1628 C C . ASP A 1 207 ? 15.737 0.927 -2.222 1.00 63.19 207 ASP A C 1
ATOM 1630 O O . ASP A 1 207 ? 16.339 -0.020 -1.712 1.00 63.19 207 ASP A O 1
ATOM 1634 N N . HIS A 1 208 ? 14.963 0.775 -3.303 1.00 59.38 208 HIS A N 1
ATOM 1635 C CA . HIS A 1 208 ? 14.852 -0.489 -4.030 1.00 59.38 208 HIS A CA 1
ATOM 1636 C C . HIS A 1 208 ? 16.210 -0.939 -4.586 1.00 59.38 208 HIS A C 1
ATOM 1638 O O . HIS A 1 208 ? 16.628 -2.080 -4.373 1.00 59.38 208 HIS A O 1
ATOM 1644 N N . LEU A 1 209 ? 16.936 -0.037 -5.256 1.00 56.69 209 LEU A N 1
ATOM 1645 C CA . LEU A 1 209 ? 18.255 -0.329 -5.818 1.00 56.69 209 LEU A CA 1
ATOM 1646 C C . LEU A 1 209 ? 19.311 -0.571 -4.733 1.00 56.69 209 LEU A C 1
ATOM 1648 O O . LEU A 1 209 ? 20.185 -1.401 -4.930 1.00 56.69 209 LEU A O 1
ATOM 1652 N N . LEU A 1 210 ? 19.243 0.065 -3.565 1.00 70.94 210 LEU A N 1
ATOM 1653 C CA . LEU A 1 210 ? 20.158 -0.221 -2.455 1.00 70.94 210 LEU A CA 1
ATOM 1654 C C . LEU A 1 210 ? 20.022 -1.662 -1.951 1.00 70.94 210 LEU A C 1
ATOM 1656 O O . LEU A 1 210 ? 21.019 -2.264 -1.560 1.00 70.94 210 LEU A O 1
ATOM 1660 N N . GLY A 1 211 ? 18.805 -2.213 -1.958 1.00 53.62 211 GLY A N 1
ATOM 1661 C CA . GLY A 1 211 ? 18.554 -3.598 -1.559 1.00 53.62 211 GLY A CA 1
ATOM 1662 C C . GLY A 1 211 ? 18.919 -4.638 -2.623 1.00 53.62 211 GLY A C 1
ATOM 1663 O O . GLY A 1 211 ? 19.138 -5.798 -2.281 1.00 53.62 211 GLY A O 1
ATOM 1664 N N . THR A 1 212 ? 18.987 -4.242 -3.898 1.00 53.78 212 THR A N 1
ATOM 1665 C CA . THR A 1 212 ? 19.039 -5.177 -5.041 1.00 53.78 212 THR A CA 1
ATOM 1666 C C . THR A 1 212 ? 20.258 -4.992 -5.949 1.00 53.78 212 THR A C 1
ATOM 1668 O O . THR A 1 212 ? 20.832 -5.975 -6.415 1.00 53.78 212 THR A O 1
ATOM 1671 N N . ASN A 1 213 ? 20.697 -3.754 -6.181 1.00 57.44 213 ASN A N 1
ATOM 1672 C CA . ASN A 1 213 ? 21.860 -3.386 -6.989 1.00 57.44 213 ASN A CA 1
ATOM 1673 C C . ASN A 1 213 ? 22.507 -2.063 -6.495 1.00 57.44 213 ASN A C 1
ATOM 1675 O O . ASN A 1 213 ? 22.264 -0.986 -7.060 1.00 57.44 213 ASN A O 1
ATOM 1679 N N . PRO A 1 214 ? 23.349 -2.129 -5.443 1.00 66.88 214 PRO A N 1
ATOM 1680 C CA . PRO A 1 214 ? 23.895 -0.945 -4.774 1.00 66.88 214 PRO A CA 1
ATOM 1681 C C . PRO A 1 214 ? 24.760 -0.048 -5.671 1.00 66.88 214 PRO A C 1
ATOM 1683 O O . PRO A 1 214 ? 24.782 1.170 -5.492 1.00 66.88 214 PRO A O 1
ATOM 1686 N N . GLU A 1 215 ? 25.462 -0.617 -6.656 1.00 60.78 215 GLU A N 1
ATOM 1687 C CA . GLU A 1 215 ? 26.298 0.154 -7.590 1.00 60.78 215 GLU A CA 1
ATOM 1688 C C . GLU A 1 215 ? 25.452 1.055 -8.497 1.00 60.78 215 GLU A C 1
ATOM 1690 O O . GLU A 1 215 ? 25.812 2.207 -8.773 1.00 60.78 215 GLU A O 1
ATOM 1695 N N . LEU A 1 216 ? 24.289 0.560 -8.922 1.00 57.94 216 LEU A N 1
ATOM 1696 C CA . LEU A 1 216 ? 23.346 1.337 -9.713 1.00 57.94 216 LEU A CA 1
ATOM 1697 C C . LEU A 1 216 ? 22.614 2.381 -8.863 1.00 57.94 216 LEU A C 1
ATOM 1699 O O . LEU A 1 216 ? 22.411 3.498 -9.338 1.00 57.94 216 LEU A O 1
ATOM 1703 N N . ALA A 1 217 ? 22.294 2.067 -7.602 1.00 63.03 217 ALA A N 1
ATOM 1704 C CA . ALA A 1 217 ? 21.756 3.038 -6.643 1.00 63.03 217 ALA A CA 1
ATOM 1705 C C . ALA A 1 217 ? 22.707 4.234 -6.468 1.00 63.03 217 ALA A C 1
ATOM 1707 O O . ALA A 1 217 ? 22.297 5.397 -6.517 1.00 63.03 217 ALA A O 1
ATOM 1708 N N . GLU A 1 218 ? 24.003 3.952 -6.329 1.00 66.06 218 GLU A N 1
ATOM 1709 C CA . GLU A 1 218 ? 25.031 4.976 -6.170 1.00 66.06 218 GLU A CA 1
ATOM 1710 C C . GLU A 1 218 ? 25.258 5.777 -7.462 1.00 66.06 218 GLU A C 1
ATOM 1712 O O . GLU A 1 218 ? 25.437 6.997 -7.422 1.00 66.06 218 GLU A O 1
ATOM 1717 N N . THR A 1 219 ? 25.192 5.115 -8.620 1.00 60.38 219 THR A N 1
ATOM 1718 C CA . THR A 1 219 ? 25.260 5.774 -9.934 1.00 60.38 219 THR A CA 1
ATOM 1719 C C . THR A 1 219 ? 24.083 6.725 -10.133 1.00 60.38 219 THR A C 1
ATOM 1721 O O . THR A 1 219 ? 24.282 7.888 -10.481 1.00 60.38 219 THR A O 1
ATOM 1724 N N . LEU A 1 220 ? 22.864 6.269 -9.839 1.00 61.03 220 LEU A N 1
ATOM 1725 C CA . LEU A 1 220 ? 21.649 7.074 -9.925 1.00 61.03 220 LEU A CA 1
ATOM 1726 C C . LEU A 1 220 ? 21.703 8.274 -8.971 1.00 61.03 220 LEU A C 1
ATOM 1728 O O . LEU A 1 220 ? 21.407 9.398 -9.375 1.00 61.03 220 LEU A O 1
ATOM 1732 N N . THR A 1 221 ? 22.142 8.054 -7.728 1.00 66.81 221 THR A N 1
ATOM 1733 C CA . THR A 1 221 ? 22.322 9.122 -6.734 1.00 66.81 221 THR A CA 1
ATOM 1734 C C . THR A 1 221 ? 23.269 10.187 -7.247 1.00 66.81 221 THR A C 1
ATOM 1736 O O . THR A 1 221 ? 22.921 11.363 -7.278 1.00 66.81 221 THR A O 1
ATOM 1739 N N . ARG A 1 222 ? 24.450 9.789 -7.723 1.00 64.44 222 ARG A N 1
ATOM 1740 C CA . ARG A 1 222 ? 25.459 10.718 -8.241 1.00 64.44 222 ARG A CA 1
ATOM 1741 C C . ARG A 1 222 ? 24.933 11.572 -9.390 1.00 64.44 222 ARG A C 1
ATOM 1743 O O . ARG A 1 222 ? 25.220 12.767 -9.441 1.00 64.44 222 ARG A O 1
ATOM 1750 N N . GLU A 1 223 ? 24.162 10.975 -10.292 1.00 57.41 223 GLU A N 1
ATOM 1751 C CA . GLU A 1 223 ? 23.562 11.695 -11.413 1.00 57.41 223 GLU A CA 1
ATOM 1752 C C . GLU A 1 223 ? 22.492 12.685 -10.957 1.00 57.41 223 GLU A C 1
ATOM 1754 O O . GLU A 1 223 ? 22.485 13.821 -11.425 1.00 57.41 223 GLU A O 1
ATOM 1759 N N . VAL A 1 224 ? 21.644 12.316 -9.995 1.00 56.91 224 VAL A N 1
ATOM 1760 C CA . VAL A 1 224 ? 20.625 13.224 -9.444 1.00 56.91 224 VAL A CA 1
ATOM 1761 C C . VAL A 1 224 ? 21.251 14.398 -8.698 1.00 56.91 224 VAL A C 1
ATOM 1763 O O . VAL A 1 224 ? 20.823 15.534 -8.898 1.00 56.91 224 VAL A O 1
ATOM 1766 N N . LEU A 1 225 ? 22.309 14.162 -7.920 1.00 58.44 225 LEU A N 1
ATOM 1767 C CA . LEU A 1 225 ? 23.065 15.232 -7.261 1.00 58.44 225 LEU A CA 1
ATOM 1768 C C . LEU A 1 225 ? 23.680 16.198 -8.275 1.00 58.44 225 LEU A C 1
ATOM 1770 O O . LEU A 1 225 ? 23.566 17.416 -8.134 1.00 58.44 225 LEU A O 1
ATOM 1774 N N . LYS A 1 226 ? 24.278 15.653 -9.340 1.00 56.25 226 LYS A N 1
ATOM 1775 C CA . LYS A 1 226 ? 24.897 16.439 -10.411 1.00 56.25 226 LYS A CA 1
ATOM 1776 C C . LYS A 1 226 ? 23.874 17.256 -11.203 1.00 56.25 226 LYS A C 1
ATOM 1778 O O . LYS A 1 226 ? 24.148 18.406 -11.529 1.00 56.25 226 LYS A O 1
ATOM 1783 N N . LEU A 1 227 ? 22.716 16.677 -11.517 1.00 50.97 227 LEU A N 1
ATOM 1784 C CA . LEU A 1 227 ? 21.661 17.325 -12.303 1.00 50.97 227 LEU A CA 1
ATOM 1785 C C . LEU A 1 227 ? 20.873 18.357 -11.491 1.00 50.97 227 LEU A C 1
ATOM 1787 O O . LEU A 1 227 ? 20.518 19.409 -12.017 1.00 50.97 227 LEU A O 1
ATOM 1791 N N . GLY A 1 228 ? 20.595 18.060 -10.221 1.00 48.94 228 GLY A N 1
ATOM 1792 C CA . GLY A 1 228 ? 19.867 18.958 -9.329 1.00 48.94 228 GLY A CA 1
ATOM 1793 C C . GLY A 1 228 ? 20.720 20.097 -8.775 1.00 48.94 228 GLY A C 1
ATOM 1794 O O . GLY A 1 228 ? 20.159 21.060 -8.263 1.00 48.94 228 GLY A O 1
ATOM 1795 N N . ASN A 1 229 ? 22.053 20.000 -8.874 1.00 56.41 229 ASN A N 1
ATOM 1796 C CA . ASN A 1 229 ? 22.992 20.864 -8.153 1.00 56.41 229 ASN A CA 1
ATOM 1797 C C . ASN A 1 229 ? 22.645 20.952 -6.651 1.00 56.41 229 ASN A C 1
ATOM 1799 O O . ASN A 1 229 ? 22.667 22.024 -6.049 1.00 56.41 229 ASN A O 1
ATOM 1803 N N . ILE A 1 230 ? 22.268 19.807 -6.077 1.00 51.50 230 ILE A N 1
ATOM 1804 C CA . ILE A 1 230 ? 21.865 19.636 -4.678 1.00 51.50 230 ILE A CA 1
ATOM 1805 C C . ILE A 1 230 ? 22.837 18.690 -3.980 1.00 51.50 230 ILE A C 1
ATOM 1807 O O . ILE A 1 230 ? 23.484 17.858 -4.625 1.00 51.50 230 ILE A O 1
ATOM 1811 N N . THR A 1 231 ? 22.951 18.810 -2.661 1.00 59.34 231 THR A N 1
ATOM 1812 C CA . THR A 1 231 ? 23.795 17.906 -1.878 1.00 59.34 231 THR A CA 1
ATOM 1813 C C . THR A 1 231 ? 23.078 16.588 -1.588 1.00 59.34 231 THR A C 1
ATOM 1815 O O . THR A 1 231 ? 21.857 16.475 -1.712 1.00 59.34 231 THR A O 1
ATOM 1818 N N . ARG A 1 232 ? 23.849 15.555 -1.220 1.00 64.81 232 ARG A N 1
ATOM 1819 C CA . ARG A 1 232 ? 23.292 14.251 -0.826 1.00 64.81 232 ARG A CA 1
ATOM 1820 C C . ARG A 1 232 ? 22.341 14.396 0.353 1.00 64.81 232 ARG A C 1
ATOM 1822 O O . ARG A 1 232 ? 21.293 13.762 0.368 1.00 64.81 232 ARG A O 1
ATOM 1829 N N . ASP A 1 233 ? 22.675 15.284 1.275 1.00 63.91 233 ASP A N 1
ATOM 1830 C CA . ASP A 1 233 ? 21.850 15.559 2.440 1.00 63.91 233 ASP A CA 1
ATOM 1831 C C . ASP A 1 233 ? 20.525 16.207 2.025 1.00 63.91 233 ASP A C 1
ATOM 1833 O O . ASP A 1 233 ? 19.477 15.724 2.433 1.00 63.91 233 ASP A O 1
ATOM 1837 N N . ASP A 1 234 ? 20.531 17.184 1.111 1.00 56.34 234 ASP A N 1
ATOM 1838 C CA . ASP A 1 234 ? 19.296 17.799 0.587 1.00 56.34 234 ASP A CA 1
ATOM 1839 C C . ASP A 1 234 ? 18.367 16.785 -0.105 1.00 56.34 234 ASP A C 1
ATOM 1841 O O . ASP A 1 234 ? 17.141 16.899 -0.043 1.00 56.34 234 ASP A O 1
ATOM 1845 N N . LEU A 1 235 ? 18.949 15.771 -0.754 1.00 58.19 235 LEU A N 1
ATOM 1846 C CA . LEU A 1 235 ? 18.219 14.708 -1.444 1.00 58.19 235 LEU A CA 1
ATOM 1847 C C . LEU A 1 235 ? 17.529 13.737 -0.474 1.00 58.19 235 LEU A C 1
ATOM 1849 O O . LEU A 1 235 ? 16.463 13.212 -0.790 1.00 58.19 235 LEU A O 1
ATOM 1853 N N . PHE A 1 236 ? 18.100 13.514 0.711 1.00 63.09 236 PHE A N 1
ATOM 1854 C CA . PHE A 1 236 ? 17.558 12.585 1.710 1.00 63.09 236 PHE A CA 1
ATOM 1855 C C . PHE A 1 236 ? 16.902 13.274 2.920 1.00 63.09 236 PHE A C 1
ATOM 1857 O O . PHE A 1 236 ? 16.269 12.592 3.725 1.00 63.09 236 PHE A O 1
ATOM 1864 N N . ALA A 1 237 ? 16.974 14.604 3.026 1.00 52.41 237 ALA A N 1
ATOM 1865 C CA . ALA A 1 237 ? 16.478 15.383 4.164 1.00 52.41 237 ALA A CA 1
ATOM 1866 C C . ALA A 1 237 ? 14.973 15.718 4.139 1.00 52.41 237 ALA A C 1
ATOM 1868 O O . ALA A 1 237 ? 14.521 16.491 4.984 1.00 52.41 237 ALA A O 1
ATOM 1869 N N . GLN A 1 238 ? 14.158 15.177 3.223 1.00 43.69 238 GLN A N 1
ATOM 1870 C CA . GLN A 1 238 ? 12.721 15.486 3.252 1.00 43.69 238 GLN A CA 1
ATOM 1871 C C . GLN A 1 238 ? 12.035 14.908 4.506 1.00 43.69 238 GLN A C 1
ATOM 1873 O O . GLN A 1 238 ? 12.058 13.689 4.698 1.00 43.69 238 GLN A O 1
ATOM 1878 N N . PRO A 1 239 ? 11.397 15.754 5.341 1.00 32.56 239 PRO A N 1
ATOM 1879 C CA . PRO A 1 239 ? 10.708 15.304 6.541 1.00 32.56 239 PRO A CA 1
ATOM 1880 C C . PRO A 1 239 ? 9.396 14.608 6.158 1.00 32.56 239 PRO A C 1
ATOM 1882 O O . PRO A 1 239 ? 8.638 15.118 5.330 1.00 32.56 239 PRO A O 1
ATOM 1885 N N . GLY A 1 240 ? 9.133 13.442 6.756 1.00 34.88 240 GLY A N 1
ATOM 1886 C CA . GLY A 1 240 ? 7.900 12.680 6.524 1.00 34.88 240 GLY A CA 1
ATOM 1887 C C . GLY A 1 240 ? 7.992 11.159 6.686 1.00 34.88 240 GLY A C 1
ATOM 1888 O O . GLY A 1 240 ? 7.215 10.455 6.046 1.00 34.88 240 GLY A O 1
ATOM 1889 N N . LEU A 1 241 ? 8.933 10.666 7.500 1.00 31.28 241 LEU A N 1
ATOM 1890 C CA . LEU A 1 241 ? 8.691 9.477 8.324 1.00 31.28 241 LEU A CA 1
ATOM 1891 C C . LEU A 1 241 ? 8.019 9.937 9.619 1.00 31.28 241 LEU A C 1
ATOM 1893 O O . LEU A 1 241 ? 8.452 11.001 10.123 1.00 31.28 241 LEU A O 1
#